Protein AF-A0A934YTA1-F1 (afdb_monomer_lite)

Sequence (221 aa):
MIWLNKQTVGNDNGTQRLLISGGAINVYANLGNTPVQITDGGLIAKIPTSVGDPSMELFRGNENDLGDMIWDRIDSGIVSVDTAYYDTTDYTYTFPYYFYYDIAGNTDVQWTNCDYFMYDPNPTTITASMPTNLSTDSTAAWIAFPTLNSLSSLYASSPQAFTTMQVVPIGMQAVIVGLRDEGNGNYSSSFNPITITSNMNVPMTFAPTTLQQFNDDVNGL

Secondary structure (DSSP, 8-state):
-GGGT---EEEETTEEEEEEEEEEEE---EETTEE----TTS-----S-SS--TT-EEEEEEE-TT--EEEEEPPTTT--B------TT-TT--------B---SS--S-EEEEEEE---SSEE--EEEPPTT--GGGEEEEEEEGGGTEEEEEEEEETTEEE--S-EETT-EEEEEEEEEEETTEEEEEEEEEE--TT-EEE---EEE-HHHHHHHHHT-

Structure (mmCIF, N/CA/C/O backbone):
data_AF-A0A934YTA1-F1
#
_entry.id   AF-A0A934YTA1-F1
#
loop_
_atom_site.group_PDB
_atom_site.id
_atom_site.type_symbol
_atom_site.label_atom_id
_atom_site.label_alt_id
_atom_site.label_comp_id
_atom_site.label_asym_id
_atom_site.label_entity_id
_atom_site.label_seq_id
_atom_site.pdbx_PDB_ins_code
_atom_site.Cartn_x
_atom_site.Cartn_y
_atom_site.Cartn_z
_atom_site.occupancy
_atom_site.B_iso_or_equiv
_atom_site.auth_seq_id
_atom_site.auth_comp_id
_atom_site.auth_asym_id
_atom_site.auth_atom_id
_atom_site.pdbx_PDB_model_num
ATOM 1 N N . MET A 1 1 ? 4.935 -4.603 2.696 1.00 86.19 1 MET A N 1
ATOM 2 C CA . MET A 1 1 ? 4.640 -3.172 2.447 1.00 86.19 1 MET A CA 1
ATOM 3 C C . MET A 1 1 ? 3.807 -2.522 3.552 1.00 86.19 1 MET A C 1
ATOM 5 O O . MET A 1 1 ? 4.238 -1.491 4.054 1.00 86.19 1 MET A O 1
ATOM 9 N N . ILE A 1 2 ? 2.694 -3.128 4.000 1.00 91.75 2 ILE A N 1
ATOM 10 C CA . ILE A 1 2 ? 1.834 -2.576 5.077 1.00 91.75 2 ILE A CA 1
ATOM 11 C C . ILE A 1 2 ? 2.620 -2.307 6.365 1.00 91.75 2 ILE A C 1
ATOM 13 O O . ILE A 1 2 ? 2.621 -1.186 6.857 1.00 91.75 2 ILE A O 1
ATOM 17 N N . TRP A 1 3 ? 3.362 -3.304 6.862 1.00 89.94 3 TRP A N 1
ATOM 18 C CA . TRP A 1 3 ? 4.142 -3.180 8.102 1.00 89.94 3 TRP A CA 1
ATOM 19 C C . TRP A 1 3 ? 5.176 -2.043 8.083 1.00 89.94 3 TRP A C 1
ATOM 21 O O . TRP A 1 3 ? 5.501 -1.464 9.112 1.00 89.94 3 TRP A O 1
ATOM 31 N N . LEU A 1 4 ? 5.697 -1.716 6.899 1.00 89.12 4 LEU A N 1
ATOM 32 C CA . LEU A 1 4 ? 6.705 -0.671 6.711 1.00 89.12 4 LEU A CA 1
ATOM 33 C C . LEU A 1 4 ? 6.081 0.696 6.397 1.00 89.12 4 LEU A C 1
ATOM 35 O O . LEU A 1 4 ? 6.806 1.676 6.221 1.00 89.12 4 LEU A O 1
ATOM 39 N N . ASN A 1 5 ? 4.749 0.749 6.290 1.00 90.19 5 ASN A N 1
ATOM 40 C CA . ASN A 1 5 ? 3.992 1.889 5.792 1.00 90.19 5 ASN A CA 1
ATOM 41 C C . ASN A 1 5 ? 4.525 2.408 4.441 1.00 90.19 5 ASN A C 1
ATOM 43 O O . ASN A 1 5 ? 4.688 3.606 4.232 1.00 90.19 5 ASN A O 1
ATOM 47 N N . LYS A 1 6 ? 4.860 1.492 3.523 1.00 91.25 6 LYS A N 1
ATOM 48 C CA . LYS A 1 6 ? 5.378 1.826 2.188 1.00 91.25 6 LYS A CA 1
ATOM 49 C C . LYS A 1 6 ? 4.341 1.462 1.141 1.00 91.25 6 LYS A C 1
ATOM 51 O O . LYS A 1 6 ? 4.258 0.310 0.734 1.00 91.25 6 LYS A O 1
ATOM 56 N N . GLN A 1 7 ? 3.511 2.424 0.748 1.00 92.62 7 GLN A N 1
ATOM 57 C CA . GLN A 1 7 ? 2.542 2.232 -0.334 1.00 92.62 7 GLN A CA 1
ATOM 58 C C . GLN A 1 7 ? 3.246 2.039 -1.683 1.00 92.62 7 GLN A C 1
ATOM 60 O O . GLN A 1 7 ? 4.371 2.494 -1.861 1.00 92.62 7 GLN A O 1
ATOM 65 N N . THR A 1 8 ? 2.584 1.396 -2.638 1.00 93.62 8 THR A N 1
ATOM 66 C CA . THR A 1 8 ? 3.046 1.210 -4.022 1.00 93.62 8 THR A CA 1
ATOM 67 C C . THR A 1 8 ? 2.273 2.168 -4.930 1.00 93.62 8 THR A C 1
ATOM 69 O O . THR A 1 8 ? 1.485 1.765 -5.786 1.00 93.62 8 THR A O 1
ATOM 72 N N . VAL A 1 9 ? 2.439 3.466 -4.680 1.00 93.88 9 VAL A N 1
ATOM 73 C CA . VAL A 1 9 ? 1.840 4.546 -5.474 1.00 93.88 9 VAL A CA 1
ATOM 74 C C . VAL A 1 9 ? 2.962 5.336 -6.129 1.00 93.88 9 VAL A C 1
ATOM 76 O O . VAL A 1 9 ? 3.855 5.837 -5.447 1.00 93.88 9 VAL A O 1
ATOM 79 N N . GLY A 1 10 ? 2.925 5.424 -7.452 1.00 93.06 10 GLY A N 1
ATOM 80 C CA . GLY A 1 10 ? 3.926 6.113 -8.249 1.00 93.06 10 GLY A CA 1
ATOM 81 C C . GLY A 1 10 ? 3.442 7.464 -8.756 1.00 93.06 10 GLY A C 1
ATOM 82 O O . GLY A 1 10 ? 2.242 7.697 -8.903 1.00 93.06 10 GLY A O 1
ATOM 83 N N . ASN A 1 11 ? 4.390 8.340 -9.059 1.00 92.19 11 ASN A N 1
ATOM 84 C CA . ASN A 1 11 ? 4.170 9.628 -9.698 1.00 92.19 11 ASN A CA 1
ATOM 85 C C . ASN A 1 11 ? 4.315 9.500 -11.224 1.00 92.19 11 ASN A C 1
ATOM 87 O O . ASN A 1 11 ? 5.424 9.500 -11.758 1.00 92.19 11 ASN A O 1
ATOM 91 N N . ASP A 1 12 ? 3.194 9.398 -11.936 1.00 91.12 12 ASP A N 1
ATOM 92 C CA . ASP A 1 12 ? 3.141 9.437 -13.399 1.00 91.12 12 ASP A CA 1
ATOM 93 C C . ASP A 1 12 ? 2.959 10.887 -13.866 1.00 91.12 12 ASP A C 1
ATOM 95 O O . ASP A 1 12 ? 1.838 11.382 -14.010 1.00 91.12 12 ASP A O 1
ATOM 99 N N . ASN A 1 13 ? 4.076 11.592 -14.065 1.00 89.94 13 ASN A N 1
ATOM 100 C CA . ASN A 1 13 ? 4.101 12.958 -14.603 1.00 89.94 13 ASN A CA 1
ATOM 101 C C . ASN A 1 13 ? 3.188 13.946 -13.842 1.00 89.94 13 ASN A C 1
ATOM 103 O O . ASN A 1 13 ? 2.466 14.744 -14.440 1.00 89.94 13 ASN A O 1
ATOM 107 N N . GLY A 1 14 ? 3.206 13.885 -12.508 1.00 88.50 14 GLY A N 1
ATOM 108 C CA . GLY A 1 14 ? 2.382 14.715 -11.624 1.00 88.50 14 GLY A CA 1
ATOM 109 C C . GLY A 1 14 ? 1.023 14.107 -11.268 1.00 88.50 14 GLY A C 1
ATOM 110 O O . GLY A 1 14 ? 0.311 14.672 -10.441 1.00 88.50 14 GLY A O 1
ATOM 111 N N . THR A 1 15 ? 0.659 12.961 -11.852 1.00 88.75 15 THR A N 1
ATOM 112 C CA . THR A 1 15 ? -0.542 12.198 -11.487 1.00 88.75 15 THR A CA 1
ATOM 113 C C . THR A 1 15 ? -0.146 10.970 -10.683 1.00 88.75 15 THR A C 1
ATOM 115 O O . THR A 1 15 ? 0.612 10.130 -11.157 1.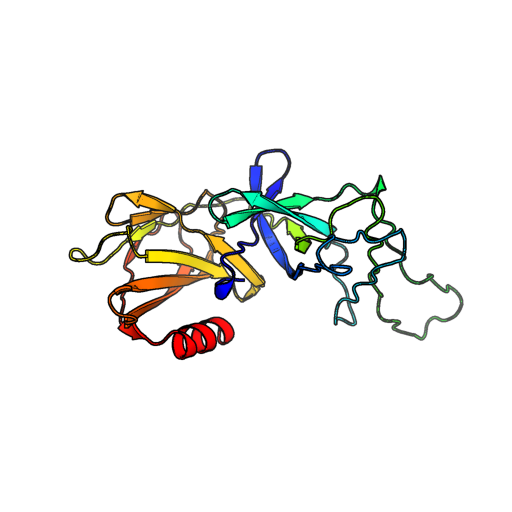00 88.75 15 THR A O 1
ATOM 118 N N . GLN A 1 16 ? -0.682 10.822 -9.474 1.00 89.88 16 GLN A N 1
ATOM 119 C CA . GLN A 1 16 ? -0.445 9.615 -8.689 1.00 89.88 16 GLN A CA 1
ATOM 120 C C . GLN A 1 16 ? -1.242 8.438 -9.250 1.00 89.88 16 GLN A C 1
ATOM 122 O O . GLN A 1 16 ? -2.412 8.583 -9.605 1.00 89.88 16 GLN A O 1
ATOM 127 N N . ARG A 1 17 ? -0.605 7.270 -9.334 1.00 91.94 17 ARG A N 1
ATOM 128 C CA . ARG A 1 17 ? -1.216 6.028 -9.819 1.00 91.94 17 ARG A CA 1
ATOM 129 C C . ARG A 1 17 ? -0.744 4.841 -9.004 1.00 91.94 17 ARG A C 1
ATOM 131 O O . ARG A 1 17 ? 0.385 4.822 -8.520 1.00 91.94 17 ARG A O 1
ATOM 138 N N . LEU A 1 18 ? -1.605 3.838 -8.880 1.00 93.94 18 LEU A N 1
ATOM 139 C CA . LEU A 1 18 ? -1.215 2.567 -8.289 1.00 93.94 18 LEU A CA 1
ATOM 140 C C . LEU A 1 18 ? -0.133 1.909 -9.156 1.00 93.94 18 LEU A C 1
ATOM 142 O O . LEU A 1 18 ? -0.214 1.927 -10.387 1.00 93.94 18 LEU A O 1
ATOM 146 N N . LEU A 1 19 ? 0.866 1.332 -8.505 1.00 94.12 19 LEU A N 1
ATOM 147 C CA . LEU A 1 19 ? 1.885 0.510 -9.136 1.00 94.12 19 LEU A CA 1
ATOM 148 C C . LEU A 1 19 ? 1.572 -0.960 -8.906 1.00 94.12 19 LEU A C 1
ATOM 150 O O . LEU A 1 19 ? 1.287 -1.353 -7.773 1.00 94.12 19 LEU A O 1
ATOM 154 N N . ILE A 1 20 ? 1.647 -1.761 -9.964 1.00 93.12 20 ILE A N 1
ATOM 155 C CA . ILE A 1 20 ? 1.667 -3.222 -9.859 1.00 93.12 20 ILE A CA 1
ATOM 156 C C . ILE A 1 20 ? 3.099 -3.609 -9.532 1.00 93.12 20 ILE A C 1
ATOM 158 O O . ILE A 1 20 ? 4.007 -3.282 -10.300 1.00 93.12 20 ILE A O 1
ATOM 162 N N . SER A 1 21 ? 3.292 -4.247 -8.374 1.00 90.50 21 SER A N 1
ATOM 163 C CA . SER A 1 21 ? 4.630 -4.363 -7.806 1.00 90.50 21 SER A CA 1
ATOM 164 C C . SER A 1 21 ? 5.283 -5.721 -7.995 1.00 90.50 21 SER A C 1
ATOM 166 O O . SER A 1 21 ? 4.705 -6.763 -7.684 1.00 90.50 21 SER A O 1
ATOM 168 N N . GLY A 1 22 ? 6.539 -5.704 -8.438 1.00 83.75 22 GLY A N 1
ATOM 169 C CA . GLY A 1 22 ? 7.451 -6.848 -8.395 1.00 83.75 22 GLY A CA 1
ATOM 170 C C . GLY A 1 22 ? 8.162 -7.004 -7.046 1.00 83.75 22 GLY A C 1
ATOM 171 O O . GLY A 1 22 ? 8.792 -8.036 -6.804 1.00 83.75 22 GLY A O 1
ATOM 172 N N . GLY A 1 23 ? 8.027 -6.019 -6.153 1.00 83.38 23 GLY A N 1
ATOM 173 C CA . GLY A 1 23 ? 8.589 -6.010 -4.808 1.00 83.38 23 GLY A CA 1
ATOM 174 C C . GLY A 1 23 ? 9.704 -4.981 -4.6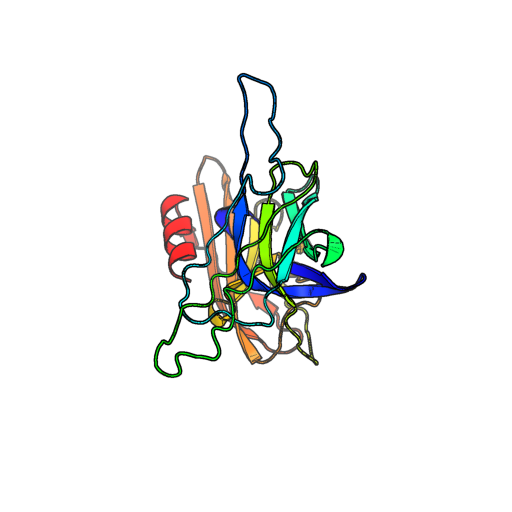26 1.00 83.38 23 GLY A C 1
ATOM 175 O O . GLY A 1 23 ? 10.571 -4.805 -5.481 1.00 83.38 23 GLY A O 1
ATOM 176 N N . ALA A 1 24 ? 9.703 -4.342 -3.456 1.00 85.94 24 ALA A N 1
ATOM 177 C CA . ALA A 1 24 ? 10.655 -3.300 -3.100 1.00 85.94 24 ALA A CA 1
ATOM 178 C C . ALA A 1 24 ? 11.774 -3.821 -2.192 1.00 85.94 24 ALA A C 1
ATOM 180 O O . ALA A 1 24 ? 11.554 -4.657 -1.312 1.00 85.94 24 ALA A O 1
ATOM 181 N N . ILE A 1 25 ? 12.964 -3.251 -2.353 1.00 83.81 25 ILE A N 1
ATOM 182 C CA . ILE A 1 25 ? 14.116 -3.465 -1.481 1.00 83.81 25 ILE A CA 1
ATOM 183 C C . ILE A 1 25 ? 14.594 -2.131 -0.919 1.00 83.81 25 ILE A C 1
ATOM 185 O O . ILE A 1 25 ? 14.575 -1.112 -1.603 1.00 83.81 25 ILE A O 1
ATOM 189 N N . ASN A 1 26 ? 15.052 -2.147 0.329 1.00 85.00 26 ASN A N 1
ATOM 190 C CA . ASN A 1 26 ? 15.820 -1.056 0.907 1.00 85.00 26 ASN A CA 1
ATOM 191 C C . ASN A 1 26 ? 17.202 -1.593 1.240 1.00 85.00 26 ASN A C 1
ATOM 193 O O . ASN A 1 26 ? 17.325 -2.538 2.023 1.00 85.00 26 ASN A O 1
ATOM 197 N N . VAL A 1 27 ? 18.229 -1.011 0.639 1.00 78.12 27 VAL A N 1
ATOM 198 C CA . VAL A 1 27 ? 19.613 -1.358 0.940 1.00 78.12 27 VAL A CA 1
ATOM 199 C C . VAL A 1 27 ? 20.208 -0.155 1.660 1.00 78.12 27 VAL A C 1
ATOM 201 O O . VAL A 1 27 ? 19.975 0.981 1.273 1.00 78.12 27 VAL A O 1
ATOM 204 N N . TYR A 1 28 ? 20.956 -0.387 2.731 1.00 78.69 28 TYR A N 1
ATOM 205 C CA . TYR A 1 28 ? 21.744 0.645 3.395 1.00 78.69 28 TYR A CA 1
ATOM 206 C C . TYR A 1 28 ? 23.010 0.001 3.950 1.00 78.69 28 TYR A C 1
ATOM 208 O O . TYR A 1 28 ? 22.992 -1.143 4.410 1.00 78.69 28 TYR A O 1
ATOM 216 N N . ALA A 1 29 ? 24.125 0.721 3.895 1.00 80.06 29 ALA A N 1
ATOM 217 C CA . ALA A 1 29 ? 25.407 0.234 4.378 1.00 80.06 29 ALA A CA 1
ATOM 218 C C . ALA A 1 29 ? 26.196 1.373 5.025 1.00 80.06 29 ALA A C 1
ATOM 220 O O . ALA A 1 29 ? 26.162 2.513 4.562 1.00 80.06 29 ALA A O 1
ATOM 221 N N . ASN A 1 30 ? 26.932 1.044 6.086 1.00 83.44 30 ASN A N 1
ATOM 222 C CA . ASN A 1 30 ? 27.787 1.979 6.809 1.00 83.44 30 ASN A CA 1
ATOM 223 C C . ASN A 1 30 ? 29.190 1.387 6.972 1.00 83.44 30 ASN A C 1
ATOM 225 O O . ASN A 1 30 ? 29.337 0.208 7.301 1.00 83.44 30 ASN A O 1
ATOM 229 N N . LEU A 1 31 ? 30.217 2.222 6.820 1.00 86.12 31 LEU A N 1
ATOM 230 C CA . LEU A 1 31 ? 31.574 1.932 7.271 1.00 86.12 31 LEU A CA 1
ATOM 231 C C . LEU A 1 31 ? 31.810 2.689 8.582 1.00 86.12 31 LEU A C 1
ATOM 233 O O . LEU A 1 31 ? 32.048 3.897 8.595 1.00 86.12 31 LEU A O 1
ATOM 237 N N . GLY A 1 32 ? 31.683 1.984 9.706 1.00 91.25 32 GLY A N 1
ATOM 238 C CA . GLY A 1 32 ? 31.591 2.635 11.013 1.00 91.25 32 GLY A CA 1
ATOM 239 C C . GLY A 1 32 ? 30.308 3.465 11.105 1.00 91.25 32 GLY A C 1
ATOM 240 O O . GLY A 1 32 ? 29.220 2.920 10.954 1.00 91.25 32 GLY A O 1
ATOM 241 N N . ASN A 1 33 ? 30.440 4.777 11.315 1.00 88.44 33 ASN A N 1
ATOM 242 C CA . ASN A 1 33 ? 29.312 5.719 11.383 1.00 88.44 33 ASN A CA 1
ATOM 243 C C . ASN A 1 33 ? 29.118 6.523 10.085 1.00 88.44 33 ASN A C 1
ATOM 245 O O . ASN A 1 33 ? 28.386 7.510 10.077 1.00 88.44 33 ASN A O 1
ATOM 249 N N . THR A 1 34 ? 29.814 6.150 9.011 1.00 85.31 34 THR A N 1
ATOM 250 C CA . THR A 1 34 ? 29.755 6.855 7.729 1.00 85.31 34 THR A CA 1
ATOM 251 C C . THR A 1 34 ? 28.943 6.033 6.730 1.00 85.31 34 THR A C 1
ATOM 253 O O . THR A 1 34 ? 29.353 4.908 6.429 1.00 85.31 34 THR A O 1
ATOM 256 N N . PRO A 1 35 ? 27.826 6.566 6.202 1.00 81.31 35 PRO A N 1
ATOM 257 C CA . PRO A 1 35 ? 27.108 5.944 5.094 1.00 81.31 35 PRO A CA 1
ATOM 258 C C . PRO A 1 35 ? 28.030 5.763 3.890 1.00 81.31 35 PRO A C 1
ATOM 260 O O . PRO A 1 35 ? 28.794 6.669 3.550 1.00 81.31 35 PRO A O 1
ATOM 263 N N . VAL A 1 36 ? 27.980 4.590 3.262 1.00 79.19 36 VAL A N 1
ATOM 264 C CA . VAL A 1 36 ? 28.718 4.314 2.021 1.00 79.19 36 VAL A CA 1
ATOM 265 C C . VAL A 1 36 ? 27.767 4.318 0.830 1.00 79.19 36 VAL A C 1
ATOM 267 O O . VAL A 1 36 ? 26.576 4.066 0.988 1.00 79.19 36 VAL A O 1
ATOM 270 N N . GLN A 1 37 ? 28.299 4.604 -0.356 1.00 74.00 37 GLN A N 1
ATOM 271 C CA . GLN A 1 37 ? 27.547 4.624 -1.612 1.00 74.00 37 GLN A CA 1
ATOM 272 C C . GLN A 1 37 ? 27.874 3.389 -2.457 1.00 74.00 37 GLN A C 1
ATOM 274 O O . GLN A 1 37 ? 28.953 2.804 -2.328 1.00 74.00 37 GLN A O 1
ATOM 279 N N . ILE A 1 38 ? 26.930 2.997 -3.310 1.00 70.75 38 ILE A N 1
ATOM 280 C CA . ILE A 1 38 ? 27.145 1.969 -4.329 1.00 70.75 38 ILE A CA 1
ATOM 281 C C . ILE A 1 38 ? 27.860 2.628 -5.513 1.00 70.75 38 ILE A C 1
ATOM 283 O O . ILE A 1 38 ? 27.504 3.726 -5.926 1.00 70.75 38 ILE A O 1
ATOM 287 N N . THR A 1 39 ? 28.895 1.974 -6.033 1.00 65.75 39 THR A N 1
ATOM 288 C CA . THR A 1 39 ? 29.495 2.326 -7.327 1.00 65.75 39 THR A CA 1
ATOM 289 C C . THR A 1 39 ? 28.776 1.574 -8.440 1.00 65.75 39 THR A C 1
ATOM 291 O O . THR A 1 39 ? 28.206 0.520 -8.167 1.00 65.75 39 THR A O 1
ATOM 294 N N . ASP A 1 40 ? 28.886 2.032 -9.685 1.00 63.62 40 ASP A N 1
ATOM 295 C CA . ASP A 1 40 ? 28.369 1.317 -10.862 1.00 63.62 40 ASP A CA 1
ATOM 296 C C . ASP A 1 40 ? 28.738 -0.183 -10.826 1.00 63.62 40 ASP A C 1
ATOM 298 O O . ASP A 1 40 ? 29.880 -0.557 -10.523 1.00 63.62 40 ASP A O 1
ATOM 302 N N . GLY A 1 41 ? 27.750 -1.050 -11.059 1.00 63.97 41 GLY A N 1
ATOM 303 C CA . GLY A 1 41 ? 27.861 -2.509 -10.962 1.00 63.97 41 GLY A CA 1
ATOM 304 C C . GLY A 1 41 ? 27.977 -3.073 -9.537 1.00 63.97 41 GLY A C 1
ATOM 305 O O . GLY A 1 41 ? 28.167 -4.279 -9.364 1.00 63.97 41 GLY A O 1
ATOM 306 N N . GLY A 1 42 ? 27.887 -2.235 -8.501 1.00 66.50 42 GLY A N 1
ATOM 307 C CA . GLY A 1 42 ? 28.083 -2.620 -7.100 1.00 66.50 42 GLY A CA 1
ATOM 308 C C . GLY A 1 42 ? 26.868 -3.277 -6.437 1.00 66.50 42 GLY A C 1
ATOM 309 O O . GLY A 1 42 ? 27.021 -3.920 -5.397 1.00 66.50 42 GLY A O 1
ATOM 310 N N . LEU A 1 43 ? 25.677 -3.161 -7.034 1.00 69.19 43 LEU A N 1
ATOM 311 C CA . LEU A 1 43 ? 24.474 -3.874 -6.609 1.00 69.19 43 LEU A CA 1
ATOM 312 C C . LEU A 1 43 ? 23.814 -4.553 -7.804 1.00 69.19 43 LEU A C 1
ATOM 314 O O . LEU A 1 43 ? 23.500 -3.922 -8.804 1.00 69.19 43 LEU A O 1
ATOM 318 N N . ILE A 1 44 ? 23.558 -5.849 -7.648 1.00 68.25 44 ILE A N 1
ATOM 319 C CA . ILE A 1 44 ? 22.822 -6.655 -8.612 1.00 68.25 44 ILE A CA 1
ATOM 320 C C . ILE A 1 44 ? 21.571 -7.189 -7.915 1.00 68.25 44 ILE A C 1
ATOM 322 O O . ILE A 1 44 ? 21.656 -8.052 -7.039 1.00 68.25 44 ILE A O 1
ATOM 326 N N . ALA A 1 45 ? 20.403 -6.684 -8.311 1.00 67.25 45 ALA A N 1
ATOM 327 C CA . ALA A 1 45 ? 19.120 -7.251 -7.917 1.00 67.25 45 ALA A CA 1
ATOM 328 C C . ALA A 1 45 ? 18.694 -8.314 -8.939 1.00 67.25 45 ALA A C 1
ATOM 330 O O . ALA A 1 45 ? 18.715 -8.065 -10.140 1.00 67.25 45 ALA A O 1
ATOM 331 N N . LYS A 1 46 ? 18.309 -9.503 -8.461 1.00 68.44 46 LYS A N 1
ATOM 332 C CA . LYS A 1 46 ? 17.753 -10.579 -9.291 1.00 68.44 46 LYS A CA 1
ATOM 333 C C . LYS A 1 46 ? 16.284 -10.774 -8.945 1.00 68.44 46 LYS A C 1
ATOM 335 O O . LYS A 1 46 ? 15.964 -11.128 -7.812 1.00 68.44 46 LYS A O 1
ATOM 340 N N . ILE A 1 47 ? 15.411 -10.619 -9.934 1.00 66.69 47 ILE A N 1
ATOM 341 C CA . ILE A 1 47 ? 13.982 -10.900 -9.776 1.00 66.69 47 ILE A CA 1
ATOM 342 C C . ILE A 1 47 ? 13.778 -12.427 -9.738 1.00 66.69 47 ILE A C 1
ATOM 344 O O . ILE A 1 47 ? 14.283 -13.127 -10.622 1.00 66.69 47 ILE A O 1
ATOM 348 N N . PRO A 1 48 ? 13.065 -12.987 -8.742 1.00 68.69 48 PRO A N 1
ATOM 349 C CA . PRO A 1 48 ? 12.887 -14.432 -8.583 1.00 68.69 48 PRO A CA 1
ATOM 350 C C . PRO A 1 48 ? 11.807 -15.003 -9.524 1.00 68.69 48 PRO A C 1
ATOM 352 O O . PRO A 1 48 ? 10.942 -15.762 -9.098 1.00 68.69 48 PRO A O 1
ATOM 355 N N . THR A 1 49 ? 11.849 -14.655 -10.812 1.00 68.56 49 THR A N 1
ATOM 356 C CA . THR A 1 49 ? 10.951 -15.187 -11.849 1.00 68.56 49 THR A CA 1
ATOM 357 C C . THR A 1 49 ? 11.750 -15.736 -13.030 1.00 68.56 49 THR A C 1
ATOM 359 O O . THR A 1 49 ? 12.843 -15.260 -13.330 1.00 68.56 49 THR A O 1
ATOM 362 N N . SER A 1 50 ? 11.214 -16.757 -13.700 1.00 66.44 50 SER A N 1
ATOM 363 C CA . SER A 1 50 ? 11.748 -17.267 -14.971 1.00 66.44 50 SER A CA 1
ATOM 364 C C . SER A 1 50 ? 11.183 -16.532 -16.190 1.00 66.44 50 SER A C 1
ATOM 366 O O . SER A 1 50 ? 11.764 -16.614 -17.270 1.00 66.44 50 SER A O 1
ATOM 368 N N . VAL A 1 51 ? 10.072 -15.807 -16.016 1.00 69.94 51 VAL A N 1
ATOM 369 C CA . VAL A 1 51 ? 9.412 -14.991 -17.042 1.00 69.94 51 VAL A CA 1
ATOM 370 C C . VAL A 1 51 ? 9.177 -13.615 -16.435 1.00 69.94 51 VAL A C 1
ATOM 372 O O . VAL A 1 51 ? 8.299 -13.454 -15.587 1.00 69.94 51 VAL A O 1
ATOM 375 N N . GLY A 1 52 ? 10.002 -12.635 -16.797 1.00 68.44 52 GLY A N 1
ATOM 376 C CA . GLY A 1 52 ? 9.759 -11.261 -16.366 1.00 68.44 52 GLY A CA 1
ATOM 377 C C . GLY A 1 52 ? 8.730 -10.573 -17.252 1.00 68.44 52 GLY A C 1
ATOM 378 O O . GLY A 1 52 ? 8.597 -10.889 -18.436 1.00 68.44 52 GLY A O 1
ATOM 379 N N . ASP A 1 53 ? 7.997 -9.645 -16.654 1.00 76.19 53 ASP A N 1
ATOM 380 C CA . ASP A 1 53 ? 7.063 -8.779 -17.360 1.00 76.19 53 ASP A CA 1
ATOM 381 C C . ASP A 1 53 ? 7.852 -7.614 -17.984 1.00 76.19 53 ASP A C 1
ATOM 383 O O . ASP A 1 53 ? 8.487 -6.859 -17.245 1.00 76.19 53 ASP A O 1
ATOM 387 N N . PRO A 1 54 ? 7.847 -7.451 -19.321 1.00 76.12 54 PRO A N 1
ATOM 388 C CA . PRO A 1 54 ? 8.593 -6.384 -19.988 1.00 76.12 54 PRO A CA 1
ATOM 389 C C . PRO A 1 54 ? 8.072 -4.976 -19.669 1.00 76.12 54 PRO A C 1
ATOM 391 O O . PRO A 1 54 ? 8.718 -4.001 -20.041 1.00 76.12 54 PRO A O 1
ATOM 394 N N . SER A 1 55 ? 6.914 -4.859 -19.016 1.00 82.81 55 SER A N 1
ATOM 395 C CA . SER A 1 55 ? 6.354 -3.581 -18.565 1.00 82.81 55 SER A CA 1
ATOM 396 C C . SER A 1 55 ? 7.018 -3.075 -17.286 1.00 82.81 55 SER A C 1
ATOM 398 O O . SER A 1 55 ? 6.853 -1.905 -16.957 1.00 82.81 55 SER A O 1
ATOM 400 N N . MET A 1 56 ? 7.726 -3.947 -16.558 1.00 82.44 56 MET A N 1
ATOM 401 C CA . MET A 1 56 ? 8.375 -3.609 -15.295 1.00 82.44 56 MET A CA 1
ATOM 402 C C . MET A 1 56 ? 9.548 -2.655 -15.514 1.00 82.44 56 MET A C 1
ATOM 404 O O . MET A 1 56 ? 10.420 -2.880 -16.352 1.00 82.44 56 MET A O 1
ATOM 408 N N . GLU A 1 57 ? 9.579 -1.606 -14.707 1.00 82.50 57 GLU A N 1
ATOM 409 C CA . GLU A 1 57 ? 10.550 -0.526 -14.734 1.00 82.50 57 GLU A CA 1
ATOM 410 C C . GLU A 1 57 ? 11.087 -0.282 -13.320 1.00 82.50 57 GLU A C 1
ATOM 412 O O . GLU A 1 57 ? 10.478 -0.668 -12.318 1.00 82.50 57 GLU A O 1
ATOM 417 N N . LEU A 1 58 ? 12.239 0.380 -13.221 1.00 81.44 58 LEU A N 1
ATOM 418 C CA . LEU A 1 58 ? 12.769 0.790 -11.929 1.00 81.44 58 LEU A CA 1
ATOM 419 C C . LEU A 1 58 ? 12.106 2.051 -11.405 1.00 81.44 58 LEU A C 1
ATOM 421 O O . LEU A 1 58 ? 11.975 3.059 -12.104 1.00 81.44 58 LEU A O 1
ATOM 425 N N . PHE A 1 59 ? 11.830 2.018 -10.111 1.00 86.56 59 PHE A N 1
ATOM 426 C CA . PHE A 1 59 ? 11.368 3.153 -9.342 1.00 86.56 59 PHE A CA 1
ATOM 427 C C . PHE A 1 59 ? 12.279 3.377 -8.143 1.00 86.56 59 PHE A C 1
ATOM 429 O O . PHE A 1 59 ? 12.698 2.430 -7.474 1.00 86.56 59 PHE A O 1
ATOM 436 N N . ARG A 1 60 ? 12.539 4.646 -7.837 1.00 86.25 60 ARG A N 1
ATOM 437 C CA . ARG A 1 60 ? 13.157 5.062 -6.577 1.00 86.25 60 ARG A CA 1
ATOM 438 C C . ARG A 1 60 ? 12.084 5.535 -5.613 1.00 86.25 60 ARG A C 1
ATOM 440 O O . ARG A 1 60 ? 11.121 6.190 -6.018 1.00 86.25 60 ARG A O 1
ATOM 447 N N . GLY A 1 61 ? 12.261 5.203 -4.346 1.00 88.19 61 GLY A N 1
ATOM 448 C CA . GLY A 1 61 ? 11.383 5.664 -3.289 1.00 88.19 61 GLY A CA 1
ATOM 449 C C . GLY A 1 61 ? 11.682 7.110 -2.912 1.00 88.19 61 GLY A C 1
ATOM 450 O O . GLY A 1 61 ? 12.836 7.469 -2.695 1.00 88.19 61 GLY A O 1
ATOM 451 N N . ASN A 1 62 ? 10.641 7.927 -2.815 1.00 87.25 62 ASN A N 1
ATOM 452 C CA . ASN A 1 62 ? 10.687 9.279 -2.284 1.00 87.25 62 ASN A CA 1
ATOM 453 C C . ASN A 1 62 ? 9.827 9.321 -1.014 1.00 87.25 62 ASN A C 1
ATOM 455 O O . ASN A 1 62 ? 8.596 9.370 -1.080 1.00 87.25 62 ASN A O 1
ATOM 459 N N . GLU A 1 63 ? 10.488 9.197 0.137 1.00 87.94 63 GLU A N 1
ATOM 460 C CA . GLU A 1 63 ? 9.844 9.181 1.451 1.00 87.94 63 GLU A CA 1
ATOM 461 C C . GLU A 1 63 ? 9.783 10.597 2.032 1.00 87.94 63 GLU A C 1
ATOM 463 O O . GLU A 1 63 ? 10.800 11.288 2.091 1.00 87.94 63 GLU A O 1
ATOM 468 N N . ASN A 1 64 ? 8.597 11.034 2.462 1.00 84.00 64 ASN A N 1
ATOM 469 C CA . ASN A 1 64 ? 8.438 12.319 3.148 1.00 84.00 64 ASN A CA 1
ATOM 470 C C . ASN A 1 64 ? 8.686 12.198 4.667 1.00 84.00 64 ASN A C 1
ATOM 472 O O . ASN A 1 64 ? 8.818 11.103 5.210 1.00 84.00 64 ASN A O 1
ATOM 476 N N . ASP A 1 65 ? 8.674 13.328 5.383 1.00 83.50 65 ASP A N 1
ATOM 477 C CA . ASP A 1 65 ? 8.876 13.370 6.844 1.00 83.50 65 ASP A CA 1
ATOM 478 C C . ASP A 1 65 ? 7.807 12.603 7.653 1.00 83.50 65 ASP A C 1
ATOM 480 O O . ASP A 1 65 ? 8.008 12.305 8.830 1.00 83.50 65 ASP A O 1
ATOM 484 N N . LEU A 1 66 ? 6.662 12.291 7.038 1.00 78.69 66 LEU A N 1
ATOM 485 C CA . LEU A 1 66 ? 5.579 11.496 7.628 1.00 78.69 66 LEU A CA 1
ATOM 486 C C . LEU A 1 66 ? 5.739 9.991 7.344 1.00 78.69 66 LEU A C 1
ATOM 488 O O . LEU A 1 66 ? 4.931 9.184 7.802 1.00 78.69 66 LEU A O 1
ATOM 492 N N . GLY A 1 67 ? 6.783 9.607 6.607 1.00 80.62 67 GLY A N 1
ATOM 493 C CA . GLY A 1 67 ? 7.071 8.235 6.210 1.00 80.62 67 GLY A CA 1
ATOM 494 C C . GLY A 1 67 ? 6.259 7.734 5.013 1.00 80.62 67 GLY A C 1
ATOM 495 O O . GLY A 1 67 ? 6.367 6.549 4.673 1.00 80.62 67 GLY A O 1
ATOM 496 N N . ASP A 1 68 ? 5.461 8.603 4.377 1.00 83.94 68 ASP A N 1
ATOM 497 C CA . ASP A 1 68 ? 4.715 8.261 3.168 1.00 83.94 68 ASP A CA 1
ATOM 498 C C . ASP A 1 68 ? 5.674 8.111 1.995 1.00 83.94 68 ASP A C 1
ATOM 500 O O . ASP A 1 68 ? 6.530 8.962 1.752 1.00 83.94 68 ASP A O 1
ATOM 504 N N . MET A 1 69 ? 5.471 7.043 1.232 1.00 90.19 69 MET A N 1
ATOM 505 C CA . MET A 1 69 ? 6.276 6.719 0.065 1.00 90.19 69 MET A CA 1
ATOM 506 C C . MET A 1 69 ? 5.539 7.095 -1.219 1.00 90.19 69 MET A C 1
ATOM 508 O O . MET A 1 69 ? 4.408 6.651 -1.432 1.00 90.19 69 MET A O 1
ATOM 512 N N . ILE A 1 70 ? 6.186 7.864 -2.092 1.00 92.38 70 ILE A N 1
ATOM 513 C CA . ILE A 1 70 ? 5.793 8.001 -3.497 1.00 92.38 70 ILE A CA 1
ATOM 514 C C . ILE A 1 70 ? 6.956 7.535 -4.363 1.00 92.38 70 ILE A C 1
ATOM 516 O O . ILE A 1 70 ? 8.105 7.891 -4.129 1.00 92.38 70 ILE A O 1
ATOM 520 N N . TRP A 1 71 ? 6.655 6.712 -5.355 1.00 92.31 71 TRP A N 1
ATOM 521 C CA . TRP A 1 71 ? 7.660 6.127 -6.229 1.00 92.31 71 TRP A CA 1
ATOM 522 C C . TRP A 1 71 ? 7.836 6.973 -7.487 1.00 92.31 71 TRP A C 1
ATOM 524 O O . TRP A 1 71 ? 6.883 7.204 -8.232 1.00 92.31 71 TRP A O 1
ATOM 534 N N . ASP A 1 72 ? 9.062 7.405 -7.752 1.00 90.75 72 ASP A N 1
ATOM 535 C CA . ASP A 1 72 ? 9.410 8.099 -8.988 1.00 90.75 72 ASP A CA 1
ATOM 536 C C . ASP A 1 72 ? 10.110 7.115 -9.928 1.00 90.75 72 ASP A C 1
ATOM 538 O O . ASP A 1 72 ? 11.070 6.444 -9.535 1.00 90.75 72 ASP A O 1
ATOM 542 N N . ARG A 1 73 ? 9.646 7.034 -11.179 1.00 87.69 73 ARG A N 1
ATOM 543 C CA . ARG A 1 73 ? 10.314 6.241 -12.216 1.00 87.69 73 ARG A CA 1
ATOM 544 C C . ARG A 1 73 ? 11.751 6.741 -12.387 1.00 87.69 73 ARG A C 1
ATOM 546 O O . ARG A 1 73 ? 11.981 7.944 -12.522 1.00 87.69 73 ARG A O 1
ATOM 553 N N . ILE A 1 74 ? 12.714 5.824 -12.402 1.00 79.69 74 ILE A N 1
ATOM 554 C CA . ILE A 1 74 ? 14.102 6.148 -12.734 1.00 79.69 74 ILE A CA 1
ATOM 555 C C . ILE A 1 74 ? 14.217 6.243 -14.260 1.00 79.69 74 ILE A C 1
ATOM 557 O O . ILE A 1 74 ? 13.745 5.371 -14.990 1.00 79.69 74 ILE A O 1
ATOM 561 N N . ASP A 1 75 ? 14.824 7.324 -14.750 1.00 65.69 75 ASP A N 1
ATOM 562 C CA . ASP A 1 75 ? 15.044 7.511 -16.183 1.00 65.69 75 ASP A CA 1
ATOM 563 C C . ASP A 1 75 ? 16.009 6.445 -16.735 1.00 65.69 75 ASP A C 1
ATOM 565 O O . ASP A 1 75 ? 17.050 6.136 -16.151 1.00 65.69 75 ASP A O 1
ATOM 569 N N . SER A 1 76 ? 15.661 5.923 -17.908 1.00 56.91 76 SER A N 1
ATOM 570 C CA . SER A 1 76 ? 16.390 4.928 -18.699 1.00 56.91 76 SER A CA 1
ATOM 571 C C . SER A 1 76 ? 17.859 5.269 -18.986 1.00 56.91 76 SER A C 1
ATOM 573 O O . SER A 1 76 ? 18.636 4.376 -19.302 1.00 56.91 76 SER A O 1
ATOM 575 N N . GLY A 1 77 ? 18.270 6.535 -18.854 1.00 48.38 77 GLY A N 1
ATOM 576 C CA . GLY A 1 77 ? 19.669 6.949 -19.013 1.00 48.38 77 GLY A CA 1
ATOM 577 C C . GLY A 1 77 ? 20.609 6.519 -17.877 1.00 48.38 77 GLY A C 1
ATOM 578 O O . GLY A 1 77 ? 21.822 6.601 -18.048 1.00 48.38 77 GLY A O 1
ATOM 579 N N . ILE A 1 78 ? 20.066 6.084 -16.734 1.00 48.59 78 ILE A N 1
ATOM 580 C CA . ILE A 1 78 ? 20.824 5.652 -15.541 1.00 48.59 78 ILE A CA 1
ATOM 581 C C . ILE A 1 78 ? 20.784 4.123 -15.382 1.00 48.59 78 ILE A C 1
ATOM 583 O O . ILE A 1 78 ? 21.616 3.544 -14.694 1.00 48.59 78 ILE A O 1
ATOM 587 N N . VAL A 1 79 ? 19.842 3.460 -16.054 1.00 48.88 79 VAL A N 1
ATOM 588 C CA . VAL A 1 79 ? 19.567 2.034 -15.893 1.00 48.88 79 VAL A CA 1
ATOM 589 C C . VAL A 1 79 ? 19.946 1.297 -17.169 1.00 48.88 79 VAL A C 1
ATOM 591 O O . VAL A 1 79 ? 19.247 1.377 -18.178 1.00 48.88 79 VAL A O 1
ATOM 594 N N . SER A 1 80 ? 21.033 0.532 -17.124 1.00 48.06 80 SER A N 1
ATOM 595 C CA . SER A 1 80 ? 21.297 -0.487 -18.135 1.00 48.06 80 SER A CA 1
ATOM 596 C C . SER A 1 80 ? 20.487 -1.736 -17.785 1.00 48.06 80 SER A C 1
ATOM 598 O O . SER A 1 80 ? 20.776 -2.448 -16.827 1.00 48.06 80 SER A O 1
ATOM 600 N N . VAL A 1 81 ? 19.434 -2.004 -18.559 1.00 48.12 81 VAL A N 1
ATOM 601 C CA . VAL A 1 81 ? 18.812 -3.330 -18.548 1.00 48.12 81 VAL A CA 1
ATOM 602 C C . VAL A 1 81 ? 19.714 -4.229 -19.381 1.00 48.12 81 VAL A C 1
ATOM 604 O O . VAL A 1 81 ? 19.652 -4.205 -20.611 1.00 48.12 81 VAL A O 1
ATOM 607 N N . ASP A 1 82 ? 20.585 -4.994 -18.726 1.00 44.53 82 ASP A N 1
ATOM 608 C CA . ASP A 1 82 ? 21.317 -6.063 -19.405 1.00 44.53 82 ASP A CA 1
ATOM 609 C C . ASP A 1 82 ? 20.342 -7.215 -19.659 1.00 44.53 82 ASP A C 1
ATOM 611 O O . ASP A 1 82 ? 20.189 -8.140 -18.861 1.00 44.53 82 ASP A O 1
ATOM 615 N N . THR A 1 83 ? 19.591 -7.112 -20.758 1.00 46.16 83 THR A N 1
ATOM 616 C CA . THR A 1 83 ? 18.855 -8.256 -21.280 1.00 46.16 83 THR A CA 1
ATOM 617 C C . THR A 1 83 ? 19.893 -9.275 -21.707 1.00 46.16 83 THR A C 1
ATOM 619 O O . THR A 1 83 ? 20.577 -9.059 -22.711 1.00 46.16 83 THR A O 1
ATOM 622 N N . ALA A 1 84 ? 20.005 -10.370 -20.952 1.00 43.94 84 ALA A N 1
ATOM 623 C CA . ALA A 1 84 ? 20.837 -11.503 -21.325 1.00 43.94 84 ALA A CA 1
ATOM 624 C C . ALA A 1 84 ? 20.680 -11.781 -22.830 1.00 43.94 84 ALA A C 1
ATOM 626 O O . ALA A 1 84 ? 19.579 -12.008 -23.333 1.00 43.94 84 ALA A O 1
ATOM 627 N N . TYR A 1 85 ? 21.813 -11.649 -23.514 1.00 39.72 85 TYR A N 1
ATOM 628 C CA . TYR A 1 85 ? 22.066 -11.831 -24.935 1.00 39.72 85 TYR A CA 1
ATOM 629 C C . TYR A 1 85 ? 21.055 -12.753 -25.640 1.00 39.72 85 TYR A C 1
ATOM 631 O O . TYR A 1 85 ? 20.916 -13.927 -25.298 1.00 39.72 85 TYR A O 1
ATOM 639 N N . TYR A 1 86 ? 20.386 -12.227 -26.669 1.00 38.50 86 TYR A N 1
ATOM 640 C CA . TYR A 1 86 ? 19.603 -13.020 -27.617 1.00 38.50 86 TYR A CA 1
ATOM 641 C C . TYR A 1 86 ? 20.584 -13.866 -28.449 1.00 38.50 86 TYR A C 1
ATOM 643 O O . TYR A 1 86 ? 21.042 -13.438 -29.510 1.00 38.50 86 TYR A O 1
ATOM 651 N N . ASP A 1 87 ? 20.973 -15.046 -27.960 1.00 40.66 87 ASP A N 1
ATOM 652 C CA . ASP A 1 87 ? 21.740 -15.991 -28.772 1.00 40.66 87 ASP A CA 1
ATOM 653 C C . ASP A 1 87 ? 20.819 -16.586 -29.843 1.00 40.66 87 ASP A C 1
ATOM 655 O O . ASP A 1 87 ? 20.068 -17.533 -29.620 1.00 40.66 87 ASP A O 1
ATOM 659 N N . THR A 1 88 ? 20.868 -15.997 -31.036 1.00 45.69 88 THR A N 1
ATOM 660 C CA . THR A 1 88 ? 20.100 -16.437 -32.213 1.00 45.69 88 THR A CA 1
ATOM 661 C C . THR A 1 88 ? 20.460 -17.841 -32.721 1.00 45.69 88 THR A C 1
ATOM 663 O O . THR A 1 88 ? 19.851 -18.298 -33.689 1.00 45.69 88 THR A O 1
ATOM 666 N N . THR A 1 89 ? 21.437 -18.531 -32.119 1.00 48.22 89 THR A N 1
ATOM 667 C CA . THR A 1 89 ? 21.912 -19.838 -32.595 1.00 48.22 89 THR A CA 1
ATOM 668 C C . THR A 1 89 ? 21.337 -21.045 -31.852 1.00 48.22 89 THR A C 1
ATOM 670 O O . THR A 1 89 ? 21.451 -22.156 -32.371 1.00 48.22 89 THR A O 1
ATOM 673 N N . ASP A 1 90 ? 20.637 -20.859 -30.726 1.00 42.00 90 ASP A N 1
ATOM 674 C CA . ASP A 1 90 ? 20.063 -21.967 -29.949 1.00 42.00 90 ASP A CA 1
ATOM 675 C C . ASP A 1 90 ? 18.559 -21.777 -29.673 1.00 42.00 90 ASP A C 1
ATOM 677 O O . ASP A 1 90 ? 18.126 -21.188 -28.685 1.00 42.00 90 ASP A O 1
ATOM 681 N N . TYR A 1 91 ? 17.733 -22.316 -30.574 1.00 43.50 91 TYR A N 1
ATOM 682 C CA . TYR A 1 91 ? 16.265 -22.282 -30.506 1.00 43.50 91 TYR A CA 1
ATOM 683 C C . TYR A 1 91 ? 15.657 -23.172 -29.400 1.00 43.50 91 TYR A C 1
ATOM 685 O O . TYR A 1 91 ? 14.433 -23.313 -29.346 1.00 43.50 91 TYR A O 1
ATOM 693 N N . THR A 1 92 ? 16.467 -23.809 -28.543 1.00 41.28 92 THR A N 1
ATOM 694 C CA . THR A 1 92 ? 15.980 -24.825 -27.590 1.00 41.28 92 THR A CA 1
ATOM 695 C C . THR A 1 92 ? 16.119 -24.482 -26.112 1.00 41.28 92 THR A C 1
ATOM 697 O O . THR A 1 92 ? 15.671 -25.263 -25.271 1.00 41.28 92 THR A O 1
ATOM 700 N N . TYR A 1 93 ? 16.614 -23.294 -25.768 1.00 36.94 93 TYR A N 1
ATOM 701 C CA . TYR A 1 93 ? 16.695 -22.861 -24.376 1.00 36.94 93 TYR A CA 1
ATOM 702 C C . TYR A 1 93 ? 15.704 -21.738 -24.049 1.00 36.94 93 TYR A C 1
ATOM 704 O O . TYR A 1 93 ? 15.884 -20.580 -24.418 1.00 36.94 93 TYR A O 1
ATOM 712 N N . THR A 1 94 ? 14.686 -22.063 -23.248 1.00 39.94 94 THR A N 1
ATOM 713 C CA . THR A 1 94 ? 14.010 -21.099 -22.364 1.00 39.94 94 THR A CA 1
ATOM 714 C C . THR A 1 94 ? 15.020 -20.607 -21.326 1.00 39.94 94 THR A C 1
ATOM 716 O O . THR A 1 94 ? 15.099 -21.140 -20.218 1.00 39.94 94 THR A O 1
ATOM 719 N N . PHE A 1 95 ? 15.852 -19.637 -21.700 1.00 38.50 95 PHE A N 1
ATOM 720 C CA . PHE A 1 95 ? 16.705 -18.933 -20.751 1.00 38.50 95 PHE A CA 1
ATOM 721 C C . PHE A 1 95 ? 15.837 -17.998 -19.899 1.00 38.50 95 PHE A C 1
ATOM 723 O O . PHE A 1 95 ? 15.010 -17.270 -20.452 1.00 38.50 95 PHE A O 1
ATOM 730 N N . PRO A 1 96 ? 15.982 -18.001 -18.562 1.00 41.59 96 PRO A N 1
ATOM 731 C CA . PRO A 1 96 ? 15.295 -17.027 -17.729 1.00 41.59 96 PRO A CA 1
ATOM 732 C C . PRO A 1 96 ? 15.834 -15.639 -18.078 1.00 41.59 96 PRO A C 1
ATOM 734 O O . PRO A 1 96 ? 17.043 -15.411 -18.017 1.00 41.59 96 PRO A O 1
ATOM 737 N N . TYR A 1 97 ? 14.947 -14.720 -18.454 1.00 41.84 97 TYR A N 1
ATOM 738 C CA . TYR A 1 97 ? 15.295 -13.309 -18.569 1.00 41.84 97 TYR A CA 1
ATOM 739 C C . TYR A 1 97 ? 15.804 -12.841 -17.203 1.00 41.84 97 TYR A C 1
ATOM 741 O O . TYR A 1 97 ? 15.029 -12.702 -16.257 1.00 41.84 97 TYR A O 1
ATOM 749 N N . TYR A 1 98 ? 17.114 -12.649 -17.071 1.00 45.38 98 TYR A N 1
ATOM 750 C CA . TYR A 1 98 ? 17.666 -11.993 -15.899 1.00 45.38 98 TYR A CA 1
ATOM 751 C C . TYR A 1 98 ? 17.514 -10.491 -16.110 1.00 45.38 98 TYR A C 1
ATOM 753 O O . TYR A 1 98 ? 18.157 -9.914 -16.979 1.00 45.38 98 TYR A O 1
ATOM 761 N N . PHE A 1 99 ? 16.619 -9.878 -15.342 1.00 49.66 99 PHE A N 1
ATOM 762 C CA . PHE A 1 99 ? 16.517 -8.428 -15.257 1.00 49.66 99 PHE A CA 1
ATOM 763 C C . PHE A 1 99 ? 17.570 -7.968 -14.263 1.00 49.66 99 PHE A C 1
ATOM 765 O O . PHE A 1 99 ? 17.415 -8.163 -13.056 1.00 49.66 99 PHE A O 1
ATOM 772 N N . TYR A 1 100 ? 18.662 -7.431 -14.794 1.00 53.53 100 TYR A N 1
ATOM 773 C CA . TYR A 1 100 ? 19.654 -6.721 -14.012 1.00 53.53 100 TYR A CA 1
ATOM 774 C C . TYR A 1 100 ? 19.354 -5.238 -14.087 1.00 53.53 100 TYR A C 1
ATOM 776 O O . TYR A 1 100 ? 19.091 -4.695 -15.159 1.00 53.53 100 TYR A O 1
ATOM 784 N N . TYR A 1 101 ? 19.413 -4.603 -12.931 1.00 55.12 101 TYR A N 1
ATOM 785 C CA . TYR A 1 101 ? 19.364 -3.167 -12.820 1.00 55.12 101 TYR A CA 1
ATOM 786 C C . TYR A 1 101 ? 20.683 -2.717 -12.229 1.00 55.12 101 TYR A C 1
ATOM 788 O O . TYR A 1 101 ? 20.951 -2.981 -11.055 1.00 55.12 101 TYR A O 1
ATOM 796 N N . ASP A 1 102 ? 21.509 -2.079 -13.053 1.00 52.56 102 ASP A N 1
ATOM 797 C CA . ASP A 1 102 ? 22.639 -1.324 -12.537 1.00 52.56 102 ASP A CA 1
ATOM 798 C C . ASP A 1 102 ? 22.084 -0.041 -11.920 1.00 52.56 102 ASP A C 1
ATOM 800 O O . ASP A 1 102 ? 21.589 0.847 -12.618 1.00 52.56 102 ASP A O 1
ATOM 804 N N . ILE A 1 103 ? 22.080 0.017 -10.591 1.00 58.28 103 ILE A N 1
ATOM 805 C CA . ILE A 1 103 ? 21.762 1.247 -9.871 1.00 58.28 103 ILE A CA 1
ATOM 806 C C . ILE A 1 103 ? 23.038 2.096 -9.899 1.00 58.28 103 ILE A C 1
ATOM 808 O O . ILE A 1 103 ? 23.819 2.091 -8.949 1.00 58.28 103 ILE A O 1
ATOM 812 N N . ALA A 1 104 ? 23.275 2.743 -11.041 1.00 43.66 104 ALA A N 1
ATOM 813 C CA . ALA A 1 104 ? 24.462 3.546 -11.309 1.00 43.66 104 ALA A CA 1
ATOM 814 C C . ALA A 1 104 ? 24.323 4.989 -10.789 1.00 43.66 104 ALA A C 1
ATOM 816 O O . ALA A 1 104 ? 23.231 5.565 -10.736 1.00 43.66 104 ALA A O 1
ATOM 817 N N . GLY A 1 105 ? 25.462 5.605 -10.465 1.00 49.41 105 GLY A N 1
ATOM 818 C CA . GLY A 1 105 ? 25.566 6.980 -9.965 1.00 49.41 105 GLY A CA 1
ATOM 819 C C . GLY A 1 105 ? 25.741 7.096 -8.447 1.00 49.41 105 GLY A C 1
ATOM 820 O O . GLY A 1 105 ? 25.523 6.150 -7.700 1.00 49.41 105 GLY A O 1
ATOM 821 N N . ASN A 1 106 ? 26.129 8.290 -7.971 1.00 46.69 106 ASN A N 1
ATOM 822 C CA . ASN A 1 106 ? 26.167 8.637 -6.538 1.00 46.69 106 ASN A CA 1
ATOM 823 C C . ASN A 1 106 ? 24.738 8.743 -5.976 1.00 46.69 106 ASN A C 1
ATOM 825 O O . ASN A 1 106 ? 24.314 9.796 -5.498 1.00 46.69 106 ASN A O 1
ATOM 829 N N . THR A 1 107 ? 23.955 7.685 -6.116 1.00 53.00 107 THR A N 1
ATOM 830 C CA . THR A 1 107 ? 22.648 7.564 -5.504 1.00 53.00 107 THR A CA 1
ATOM 831 C C . THR A 1 107 ? 22.857 6.977 -4.128 1.00 53.00 107 THR A C 1
ATOM 833 O O . THR A 1 107 ? 23.533 5.957 -3.963 1.00 53.00 107 THR A O 1
ATOM 836 N N . ASP A 1 108 ? 22.292 7.638 -3.129 1.00 53.53 108 ASP A N 1
ATOM 837 C CA . ASP A 1 108 ? 22.227 7.066 -1.801 1.00 53.53 108 ASP A CA 1
ATOM 838 C C . ASP A 1 108 ? 21.540 5.703 -1.882 1.00 53.53 108 ASP A C 1
ATOM 840 O O . ASP A 1 108 ? 20.560 5.505 -2.603 1.00 53.53 108 ASP A O 1
ATOM 844 N N . VAL A 1 109 ? 22.096 4.751 -1.145 1.00 60.56 109 VAL A N 1
ATOM 845 C CA . VAL A 1 109 ? 21.535 3.419 -0.983 1.00 60.56 109 VAL A CA 1
ATOM 846 C C . VAL A 1 109 ? 20.172 3.593 -0.292 1.00 60.56 109 VAL A C 1
ATOM 848 O O . VAL A 1 109 ? 20.122 3.991 0.872 1.00 60.56 109 VAL A O 1
ATOM 851 N N . GLN A 1 110 ? 19.076 3.430 -1.039 1.00 74.31 110 GLN A N 1
ATOM 852 C CA . GLN A 1 110 ? 17.712 3.736 -0.589 1.00 74.31 110 GLN A CA 1
ATOM 853 C C . GLN A 1 110 ? 16.693 2.714 -1.125 1.00 74.31 110 GLN A C 1
ATOM 855 O O . GLN A 1 110 ? 17.040 1.706 -1.748 1.00 74.31 110 GLN A O 1
ATOM 860 N N . TRP A 1 111 ? 15.411 2.983 -0.871 1.00 84.94 111 TRP A N 1
ATOM 861 C CA . TRP A 1 111 ? 14.279 2.242 -1.408 1.00 84.94 111 TRP A CA 1
ATOM 862 C C . TRP A 1 111 ? 14.289 2.212 -2.940 1.00 84.94 111 TRP A C 1
ATOM 864 O O . TRP A 1 111 ? 14.208 3.247 -3.599 1.00 84.94 111 TRP A O 1
ATOM 874 N N . THR A 1 112 ? 14.328 1.007 -3.498 1.00 84.06 112 THR A N 1
ATOM 875 C CA . THR A 1 112 ? 14.195 0.738 -4.932 1.00 84.06 112 THR A CA 1
ATOM 876 C C . THR A 1 112 ? 13.099 -0.290 -5.147 1.00 84.06 112 THR A C 1
ATOM 878 O O . THR A 1 112 ? 12.945 -1.216 -4.349 1.00 84.06 112 THR A O 1
ATOM 881 N N . ASN A 1 113 ? 12.340 -0.135 -6.223 1.00 86.50 113 ASN A N 1
ATOM 882 C CA . ASN A 1 113 ? 11.262 -1.038 -6.580 1.00 86.50 113 ASN A CA 1
ATOM 883 C C . ASN A 1 113 ? 11.275 -1.354 -8.079 1.00 86.50 113 ASN A C 1
ATOM 885 O O . ASN A 1 113 ? 11.796 -0.572 -8.876 1.00 86.50 113 ASN A O 1
ATOM 889 N N . CYS A 1 114 ? 10.720 -2.506 -8.443 1.00 84.56 114 CYS A N 1
ATOM 890 C CA . CYS A 1 114 ? 10.584 -2.971 -9.817 1.00 84.56 114 CYS A CA 1
ATOM 891 C C . CYS A 1 114 ? 9.096 -3.149 -10.110 1.00 84.56 114 CYS A C 1
ATOM 893 O O . CYS A 1 114 ? 8.518 -4.181 -9.778 1.00 84.56 114 CYS A O 1
ATOM 895 N N . ASP A 1 115 ? 8.500 -2.130 -10.713 1.00 89.56 115 ASP A N 1
ATOM 896 C CA . ASP A 1 115 ? 7.055 -1.924 -10.763 1.00 89.56 115 ASP A CA 1
ATOM 897 C C . ASP A 1 115 ? 6.619 -1.475 -12.156 1.00 89.56 115 ASP A C 1
ATOM 899 O O . ASP A 1 115 ? 7.443 -1.149 -13.003 1.00 89.56 115 ASP A O 1
ATOM 903 N N . TYR A 1 116 ? 5.315 -1.378 -12.395 1.00 90.94 116 TYR A N 1
ATOM 904 C CA . TYR A 1 116 ? 4.793 -0.593 -13.511 1.00 90.94 116 TYR A CA 1
ATOM 905 C C . TYR A 1 116 ? 3.497 0.116 -13.145 1.00 90.94 116 TYR A C 1
ATOM 907 O O . TYR A 1 116 ? 2.770 -0.291 -12.234 1.00 90.94 116 TYR A O 1
ATOM 915 N N . PHE A 1 117 ? 3.191 1.191 -13.870 1.00 93.12 117 PHE A N 1
ATOM 916 C CA . PHE A 1 117 ? 1.952 1.930 -13.672 1.00 93.12 117 PHE A CA 1
ATOM 917 C C . PHE A 1 117 ? 0.744 1.093 -14.067 1.00 93.12 117 PHE A C 1
ATOM 919 O O . PHE A 1 117 ? 0.569 0.724 -15.229 1.00 93.12 117 PHE A O 1
ATOM 926 N N . MET A 1 118 ? -0.147 0.872 -13.106 1.00 91.62 118 MET A N 1
ATOM 927 C CA . MET A 1 118 ? -1.462 0.341 -13.402 1.00 91.62 118 MET A CA 1
ATOM 928 C C . MET A 1 118 ? -2.247 1.370 -14.221 1.00 91.62 118 MET A C 1
ATOM 930 O O . MET A 1 118 ? -2.387 2.532 -13.824 1.00 91.62 118 MET A O 1
ATOM 934 N N . TYR A 1 119 ? -2.806 0.931 -15.345 1.00 87.06 119 TYR A N 1
ATOM 935 C CA . TYR A 1 119 ? -3.766 1.719 -16.105 1.00 87.06 119 TYR A CA 1
ATOM 936 C C . TYR A 1 119 ? -5.183 1.232 -15.805 1.00 87.06 119 TYR A C 1
ATOM 938 O O . TYR A 1 119 ? -5.568 0.141 -16.222 1.00 87.06 119 TYR A O 1
ATOM 946 N N . ASP A 1 120 ? -5.965 2.057 -15.112 1.00 85.88 120 ASP A N 1
ATOM 947 C CA . ASP A 1 120 ? -7.419 1.917 -15.069 1.00 85.88 120 ASP A CA 1
ATOM 948 C C . ASP A 1 120 ? -8.057 3.179 -15.666 1.00 85.88 120 ASP A C 1
ATOM 950 O O . ASP A 1 120 ? -7.797 4.280 -15.170 1.00 85.88 120 ASP A O 1
ATOM 954 N N . PRO A 1 121 ? -8.878 3.059 -16.726 1.00 84.44 121 PRO A N 1
ATOM 955 C CA . PRO A 1 121 ? -9.605 4.196 -17.279 1.00 84.44 121 PRO A CA 1
ATOM 956 C C . PRO A 1 121 ? -10.654 4.795 -16.326 1.00 84.44 121 PRO A C 1
ATOM 958 O O . PRO A 1 121 ? -11.114 5.904 -16.591 1.00 84.44 121 PRO A O 1
ATOM 961 N N . ASN A 1 122 ? -11.055 4.103 -15.252 1.00 86.19 122 ASN A N 1
ATOM 962 C CA . ASN A 1 122 ? -12.121 4.548 -14.347 1.00 86.19 122 ASN A CA 1
ATOM 963 C C . ASN A 1 122 ? -11.730 4.455 -12.855 1.00 86.19 122 ASN A C 1
ATOM 965 O O . ASN A 1 122 ? -12.380 3.721 -12.101 1.00 86.19 122 ASN A O 1
ATOM 969 N N . PRO A 1 123 ? -10.720 5.216 -12.389 1.00 89.31 123 PRO A N 1
ATOM 970 C CA . PRO A 1 123 ? -10.364 5.218 -10.979 1.00 89.31 123 PRO A CA 1
ATOM 971 C C . PRO A 1 123 ? -11.486 5.828 -10.127 1.00 89.31 123 PRO A C 1
ATOM 973 O O . PRO A 1 123 ? -12.225 6.718 -10.554 1.00 89.31 123 PRO A O 1
ATOM 976 N N . THR A 1 124 ? -11.590 5.377 -8.881 1.00 93.44 124 THR A N 1
ATOM 977 C CA . THR A 1 124 ? -12.506 5.919 -7.873 1.00 93.44 124 THR A CA 1
ATOM 978 C C . THR A 1 124 ? -11.756 6.304 -6.600 1.00 93.44 124 THR A C 1
ATOM 980 O O . THR A 1 124 ? -10.590 5.959 -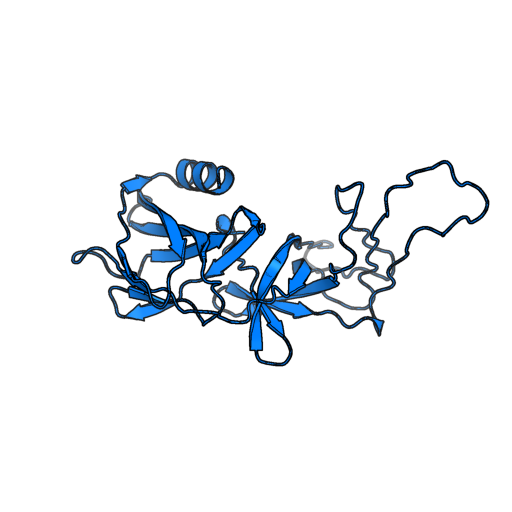6.397 1.00 93.44 124 THR A O 1
ATOM 983 N N . THR A 1 125 ? -12.441 7.019 -5.711 1.00 93.81 125 THR A N 1
ATOM 984 C CA . THR A 1 125 ? -12.087 7.074 -4.292 1.00 93.81 125 THR A CA 1
ATOM 985 C C . THR A 1 125 ? -12.883 6.039 -3.504 1.00 93.81 125 THR A C 1
ATOM 987 O O . THR A 1 125 ? -13.985 5.648 -3.901 1.00 93.81 125 THR A O 1
ATOM 990 N N . ILE A 1 126 ? -12.316 5.611 -2.380 1.00 96.00 126 ILE A N 1
ATOM 991 C CA . ILE A 1 126 ? -12.982 4.812 -1.351 1.00 96.00 126 ILE A CA 1
ATOM 992 C C . ILE A 1 126 ? -12.891 5.570 -0.041 1.00 96.00 126 ILE A C 1
ATOM 994 O O . ILE A 1 126 ? -11.845 6.150 0.259 1.00 96.00 126 ILE A O 1
ATOM 998 N N . THR A 1 127 ? -13.963 5.522 0.743 1.00 97.81 127 THR A N 1
ATOM 999 C CA . THR A 1 127 ? -13.961 5.992 2.126 1.00 97.81 127 THR A CA 1
ATOM 1000 C C . THR A 1 127 ? -14.052 4.793 3.064 1.00 97.81 127 THR A C 1
ATOM 1002 O O . THR A 1 127 ? -14.894 3.918 2.881 1.00 97.81 127 THR A O 1
ATOM 1005 N N . ALA A 1 128 ? -13.187 4.737 4.069 1.00 98.19 128 ALA A N 1
ATOM 1006 C CA . ALA A 1 128 ? -13.279 3.789 5.169 1.00 98.19 128 ALA A CA 1
ATOM 1007 C C . ALA A 1 128 ? -13.744 4.535 6.423 1.00 98.19 128 ALA A C 1
ATOM 1009 O O . ALA A 1 128 ? -13.056 5.441 6.899 1.00 98.19 128 ALA A O 1
ATOM 1010 N N . SER A 1 129 ? -14.912 4.177 6.953 1.00 98.25 129 SER A N 1
ATOM 1011 C CA . SER A 1 129 ? -15.496 4.838 8.121 1.00 98.25 129 SER A CA 1
ATOM 1012 C C . SER A 1 129 ? -15.151 4.097 9.410 1.00 98.25 129 SER A C 1
ATOM 1014 O O . SER A 1 129 ? -15.354 2.884 9.509 1.00 98.25 129 SER A O 1
ATOM 1016 N N . MET A 1 130 ? -14.677 4.840 10.407 1.00 98.06 130 MET A N 1
ATOM 1017 C CA . MET A 1 130 ? -14.446 4.355 11.767 1.00 98.06 130 MET A CA 1
ATOM 1018 C C . MET A 1 130 ? -15.779 4.083 12.487 1.00 98.06 130 MET A C 1
ATOM 1020 O O . MET A 1 130 ? -16.771 4.771 12.225 1.00 98.06 130 MET A O 1
ATOM 1024 N N . PRO A 1 131 ? -15.819 3.138 13.445 1.00 96.56 131 PRO A N 1
ATOM 1025 C CA . PRO A 1 131 ? -16.908 3.050 14.415 1.00 96.56 131 PRO A CA 1
ATOM 1026 C C . PRO A 1 131 ? -17.133 4.389 15.132 1.00 96.56 131 PRO A C 1
ATOM 1028 O O . PRO A 1 131 ? -16.182 5.110 15.420 1.00 96.56 131 PRO A O 1
ATOM 1031 N N . THR A 1 132 ? -18.383 4.718 15.472 1.00 94.06 132 THR A N 1
ATOM 1032 C CA . THR A 1 132 ? -18.768 6.047 16.001 1.00 94.06 132 THR A CA 1
ATOM 1033 C C . THR A 1 132 ? -18.047 6.463 17.286 1.00 94.06 132 THR A C 1
ATOM 1035 O O . THR A 1 132 ? -17.993 7.648 17.602 1.00 94.06 132 THR A O 1
ATOM 1038 N N . ASN A 1 133 ? -17.533 5.500 18.051 1.00 92.44 133 ASN A N 1
ATOM 1039 C CA . ASN A 1 133 ? -16.811 5.704 19.306 1.00 92.44 133 ASN A CA 1
ATOM 1040 C C . ASN A 1 133 ? -15.280 5.741 19.143 1.00 92.44 133 ASN A C 1
ATOM 1042 O O . ASN A 1 133 ? -14.585 5.853 20.149 1.00 92.44 133 ASN A O 1
ATOM 1046 N N . LEU A 1 134 ? -14.761 5.618 17.920 1.00 95.19 134 LEU A N 1
ATOM 1047 C CA . LEU A 1 134 ? -13.331 5.645 17.612 1.00 95.19 134 LEU A CA 1
ATOM 1048 C C . LEU A 1 134 ? -13.004 6.836 16.697 1.00 95.19 134 LEU A C 1
ATOM 1050 O O . LEU A 1 134 ? -13.864 7.309 15.952 1.00 95.19 134 LEU A O 1
ATOM 1054 N N . SER A 1 135 ? -11.756 7.313 16.750 1.00 94.06 135 SER A N 1
ATOM 1055 C CA . SER A 1 135 ? -11.245 8.381 15.877 1.00 94.06 135 SER A CA 1
ATOM 1056 C C . SER A 1 135 ? -10.047 7.935 15.044 1.00 94.06 135 SER A C 1
ATOM 1058 O O . SER A 1 135 ? -9.401 6.933 15.352 1.00 94.06 135 SER A O 1
ATOM 1060 N N . THR A 1 136 ? -9.716 8.703 14.010 1.00 96.69 136 THR A N 1
ATOM 1061 C CA . THR A 1 136 ? -8.561 8.462 13.133 1.00 96.69 136 THR A CA 1
ATOM 1062 C C . THR A 1 136 ? -7.195 8.704 13.793 1.00 96.69 136 THR A C 1
ATOM 1064 O O . THR A 1 136 ? -6.193 8.241 13.265 1.00 96.69 136 THR A O 1
ATOM 1067 N N . ASP A 1 137 ? -7.123 9.388 14.941 1.00 93.00 137 ASP A N 1
ATOM 1068 C CA . ASP A 1 137 ? -5.868 9.942 15.498 1.00 93.00 137 ASP A CA 1
ATOM 1069 C C . ASP A 1 137 ? -4.824 8.900 15.942 1.00 93.00 137 ASP A C 1
ATOM 1071 O O . ASP A 1 137 ? -3.654 9.224 16.123 1.00 93.00 137 ASP A O 1
ATOM 1075 N N . SER A 1 138 ? -5.236 7.647 16.137 1.00 94.38 138 SER A N 1
ATOM 1076 C CA . SER A 1 138 ? -4.359 6.534 16.548 1.00 94.38 138 SER A CA 1
ATOM 1077 C C . SER A 1 138 ? -4.514 5.333 15.625 1.00 94.38 138 SER A C 1
ATOM 1079 O O . SER A 1 138 ? -4.340 4.189 16.040 1.00 94.38 138 SER A O 1
ATOM 1081 N N . THR A 1 139 ? -4.922 5.581 14.382 1.00 96.62 139 THR A N 1
ATOM 1082 C CA . THR A 1 139 ? -5.230 4.533 13.418 1.00 96.62 139 THR A CA 1
ATOM 1083 C C . THR A 1 139 ? -4.526 4.814 12.103 1.00 96.62 139 THR A C 1
ATOM 1085 O O . THR A 1 139 ? -4.642 5.897 11.541 1.00 96.62 139 THR A O 1
ATOM 1088 N N . ALA A 1 140 ? -3.817 3.810 11.604 1.00 95.62 140 ALA A N 1
ATOM 1089 C CA . ALA A 1 140 ? -3.334 3.777 10.237 1.00 95.62 140 ALA A CA 1
ATOM 1090 C C . ALA A 1 140 ? -4.274 2.899 9.406 1.00 95.62 140 ALA A C 1
ATOM 1092 O O . ALA A 1 140 ? -4.784 1.886 9.898 1.00 95.62 140 ALA A O 1
ATOM 1093 N N . ALA A 1 141 ? -4.530 3.310 8.166 1.00 97.06 141 ALA A N 1
ATOM 1094 C CA . ALA A 1 141 ? -5.445 2.623 7.271 1.00 97.06 141 ALA A CA 1
ATOM 1095 C C . ALA A 1 141 ? -4.846 2.496 5.870 1.00 97.06 141 ALA A C 1
ATOM 1097 O O . ALA A 1 141 ? -4.264 3.441 5.335 1.00 97.06 141 ALA A O 1
ATOM 1098 N N . TRP A 1 142 ? -5.036 1.330 5.261 1.00 97.12 142 TRP A N 1
ATOM 1099 C CA . TRP A 1 142 ? -4.572 1.019 3.916 1.00 97.12 142 TRP A CA 1
ATOM 1100 C C . TRP A 1 142 ? -5.618 0.240 3.122 1.00 97.12 142 TRP A C 1
ATOM 1102 O O . TRP A 1 142 ? -6.530 -0.367 3.681 1.00 97.12 142 TRP A O 1
ATOM 1112 N N . ILE A 1 143 ? -5.471 0.252 1.803 1.00 97.25 143 ILE A N 1
ATOM 1113 C CA . ILE A 1 143 ? -6.180 -0.632 0.885 1.00 97.25 143 ILE A CA 1
ATOM 1114 C C . ILE A 1 143 ? -5.148 -1.501 0.172 1.00 97.25 143 ILE A C 1
ATOM 1116 O O . ILE A 1 143 ? -4.280 -1.005 -0.550 1.00 97.25 143 ILE A O 1
ATOM 1120 N N . ALA A 1 144 ? -5.224 -2.803 0.422 1.00 96.81 144 ALA A N 1
ATOM 1121 C CA . ALA A 1 144 ? -4.355 -3.802 -0.176 1.00 96.81 144 ALA A CA 1
ATOM 1122 C C . ALA A 1 144 ? -5.044 -4.454 -1.377 1.00 96.81 144 ALA A C 1
ATOM 1124 O O . ALA A 1 144 ? -6.227 -4.793 -1.309 1.00 96.81 144 ALA A O 1
ATOM 1125 N N . PHE A 1 145 ? -4.286 -4.674 -2.446 1.00 96.00 145 PHE A N 1
ATOM 1126 C CA . PHE A 1 145 ? -4.713 -5.351 -3.668 1.00 96.00 145 PHE A CA 1
ATOM 1127 C C . PHE A 1 145 ? -3.839 -6.593 -3.868 1.00 96.00 145 PHE A C 1
ATOM 1129 O O . PHE A 1 145 ? -2.849 -6.526 -4.603 1.00 96.00 145 PHE A O 1
ATOM 1136 N N . PRO A 1 146 ? -4.164 -7.729 -3.225 1.00 94.19 146 PRO A N 1
ATOM 1137 C CA . PRO A 1 146 ? -3.311 -8.916 -3.267 1.00 94.19 146 PRO A CA 1
ATOM 1138 C C . PRO A 1 146 ? -2.991 -9.399 -4.681 1.00 94.19 146 PRO A C 1
ATOM 1140 O O . PRO A 1 146 ? -1.849 -9.714 -4.997 1.00 94.19 146 PRO A O 1
ATOM 1143 N N . THR A 1 147 ? -3.980 -9.367 -5.578 1.00 92.38 147 THR A N 1
ATOM 1144 C CA . THR A 1 147 ? -3.815 -9.812 -6.971 1.00 92.38 147 THR A CA 1
ATOM 1145 C C . THR A 1 147 ? -2.871 -8.934 -7.787 1.00 92.38 147 THR A C 1
ATOM 1147 O O . THR A 1 147 ? -2.403 -9.370 -8.833 1.00 92.38 147 THR A O 1
ATOM 1150 N N . LEU A 1 148 ? -2.624 -7.700 -7.342 1.00 91.69 148 LEU A N 1
ATOM 1151 C CA . LEU A 1 148 ? -1.708 -6.758 -7.982 1.00 91.69 148 LEU A CA 1
ATOM 1152 C C . LEU A 1 148 ? -0.376 -6.621 -7.234 1.00 91.69 148 LEU A C 1
ATOM 1154 O O . LEU A 1 148 ? 0.517 -5.920 -7.707 1.00 91.69 148 LEU A O 1
ATOM 1158 N N . ASN A 1 149 ? -0.255 -7.250 -6.059 1.00 91.69 149 ASN A N 1
ATOM 1159 C CA . ASN A 1 149 ? 0.813 -6.975 -5.104 1.00 91.69 149 ASN A CA 1
ATOM 1160 C C . ASN A 1 149 ? 0.957 -5.464 -4.821 1.00 91.69 149 ASN A C 1
ATOM 1162 O O . ASN A 1 149 ? 2.058 -4.923 -4.763 1.00 91.69 149 ASN A O 1
ATOM 1166 N N . SER A 1 150 ? -0.175 -4.766 -4.680 1.00 93.88 150 SER A N 1
ATOM 1167 C CA . SER A 1 150 ? -0.202 -3.308 -4.536 1.00 93.88 150 SER A CA 1
ATOM 1168 C C . SER A 1 150 ? -0.831 -2.862 -3.222 1.00 93.88 150 SER A C 1
ATOM 1170 O O . SER A 1 150 ? -1.691 -3.532 -2.648 1.00 93.88 150 SER A O 1
ATOM 1172 N N . LEU A 1 151 ? -0.433 -1.679 -2.768 1.00 94.25 151 LEU A N 1
ATOM 1173 C CA . LEU A 1 151 ? -0.890 -1.037 -1.547 1.00 94.25 151 LEU A CA 1
ATOM 1174 C C . LEU A 1 151 ? -1.083 0.462 -1.786 1.00 94.25 151 LEU A C 1
ATOM 1176 O O . LEU A 1 151 ? -0.187 1.119 -2.306 1.00 94.25 151 LEU A O 1
ATOM 1180 N N . SER A 1 152 ? -2.196 1.023 -1.324 1.00 94.19 152 SER A N 1
ATOM 1181 C CA . SER A 1 152 ? -2.363 2.475 -1.183 1.00 94.19 152 SER A CA 1
ATOM 1182 C C . SER A 1 152 ? -2.711 2.815 0.259 1.00 94.19 152 SER A C 1
ATOM 1184 O O . SER A 1 152 ? -3.500 2.112 0.894 1.00 94.19 152 SER A O 1
ATOM 1186 N N . SER A 1 153 ? -2.167 3.914 0.773 1.00 93.75 153 SER A N 1
ATOM 1187 C CA . SER A 1 153 ? -2.613 4.472 2.048 1.00 93.75 153 SER A CA 1
ATOM 1188 C C . SER A 1 153 ? -4.022 5.057 1.912 1.00 93.75 153 SER A C 1
ATOM 1190 O O . SER A 1 153 ? -4.418 5.522 0.834 1.00 93.75 153 SER A O 1
ATOM 1192 N N . LEU A 1 154 ? -4.788 5.038 3.005 1.00 95.62 154 LEU A N 1
ATOM 1193 C CA . LEU A 1 154 ? -5.946 5.909 3.167 1.00 95.62 154 LEU A CA 1
ATOM 1194 C C . LEU A 1 154 ? -5.590 7.015 4.157 1.00 95.62 154 LEU A C 1
ATOM 1196 O O . LEU A 1 154 ? -5.055 6.764 5.234 1.00 95.62 154 LEU A O 1
ATOM 1200 N N . TYR A 1 155 ? -5.943 8.243 3.807 1.00 94.00 155 TYR A N 1
ATOM 1201 C CA . TYR A 1 155 ? -5.611 9.430 4.583 1.00 94.00 155 TYR A CA 1
ATOM 1202 C C . TYR A 1 155 ? -6.822 9.900 5.371 1.00 94.00 155 TYR A C 1
ATOM 1204 O O . TYR A 1 155 ? -7.941 9.884 4.854 1.00 94.00 155 TYR A O 1
ATOM 1212 N N . ALA A 1 156 ? -6.615 10.324 6.618 1.00 96.06 156 ALA A N 1
ATOM 1213 C CA . ALA A 1 156 ? -7.693 10.854 7.441 1.00 96.06 156 ALA A CA 1
ATOM 1214 C C . ALA A 1 156 ? -8.321 12.075 6.745 1.00 96.06 156 ALA A C 1
ATOM 1216 O O . ALA A 1 156 ? -7.673 13.097 6.534 1.00 96.06 156 ALA A O 1
ATOM 1217 N N . SER A 1 157 ? -9.590 11.950 6.367 1.00 96.06 157 SER A N 1
ATOM 1218 C CA . SER A 1 157 ? -10.385 13.007 5.725 1.00 96.06 157 SER A CA 1
ATOM 1219 C C . SER A 1 157 ? -11.341 13.695 6.702 1.00 96.06 157 SER A C 1
ATOM 1221 O O . SER A 1 157 ? -11.843 14.784 6.437 1.00 96.06 157 SER A O 1
ATOM 1223 N N . SER A 1 158 ? -11.608 13.051 7.836 1.00 96.50 158 SER A N 1
ATOM 1224 C CA . SER A 1 158 ? -12.358 13.584 8.971 1.00 96.50 158 SER A CA 1
ATOM 1225 C C . SER A 1 158 ? -11.968 12.795 10.228 1.00 96.50 158 SER A C 1
ATOM 1227 O O . SER A 1 158 ? -11.329 11.750 10.095 1.00 96.50 158 SER A O 1
ATOM 1229 N N . PRO A 1 159 ? -12.405 13.202 11.435 1.00 95.88 159 PRO A N 1
ATOM 1230 C CA . PRO A 1 159 ? -12.130 12.447 12.659 1.00 95.88 159 PRO A CA 1
ATOM 1231 C C . PRO A 1 159 ? -12.616 10.990 12.644 1.00 95.88 159 PRO A C 1
ATOM 1233 O O . PRO A 1 159 ? -12.213 10.216 13.502 1.00 95.88 159 PRO A O 1
ATOM 1236 N N . GLN A 1 160 ? -13.501 10.612 11.713 1.00 97.00 160 GLN A N 1
ATOM 1237 C CA . GLN A 1 160 ? -14.137 9.291 11.646 1.00 97.00 160 GLN A CA 1
ATOM 1238 C C . GLN A 1 160 ? -14.011 8.631 10.268 1.00 97.00 160 GLN A C 1
ATOM 1240 O O . GLN A 1 160 ? -14.695 7.642 10.002 1.00 97.00 160 GLN A O 1
ATOM 1245 N N . ALA A 1 161 ? -13.185 9.162 9.366 1.00 97.69 161 ALA A N 1
ATOM 1246 C CA . ALA A 1 161 ? -13.097 8.631 8.013 1.00 97.69 161 ALA A CA 1
ATOM 1247 C C . ALA A 1 161 ? -11.701 8.770 7.417 1.00 97.69 161 ALA A C 1
ATOM 1249 O O . ALA A 1 161 ? -11.101 9.845 7.472 1.00 97.69 161 ALA A O 1
ATOM 1250 N N . PHE A 1 162 ? -11.256 7.709 6.750 1.00 97.94 162 PHE A N 1
ATOM 1251 C CA . PHE A 1 162 ? -10.098 7.721 5.868 1.00 97.94 162 PHE A CA 1
ATOM 1252 C C . PHE A 1 162 ? -10.538 7.659 4.403 1.00 97.94 162 PHE A C 1
ATOM 1254 O O . PHE A 1 162 ? -11.523 6.995 4.092 1.00 97.94 162 PHE A O 1
ATOM 1261 N N . THR A 1 163 ? -9.809 8.313 3.498 1.00 96.81 163 THR A N 1
ATOM 1262 C CA . THR A 1 163 ? -10.102 8.331 2.057 1.00 96.81 163 THR A CA 1
ATOM 1263 C C . THR A 1 163 ? -8.829 8.141 1.224 1.00 96.81 163 THR A C 1
ATOM 1265 O O . THR A 1 163 ? -7.753 8.606 1.592 1.00 96.81 163 THR A O 1
ATOM 1268 N N . THR A 1 164 ? -8.939 7.454 0.087 1.00 92.75 164 THR A N 1
ATOM 1269 C CA . THR A 1 164 ? -7.844 7.254 -0.888 1.00 92.75 164 THR A CA 1
ATOM 1270 C C . THR A 1 164 ? -7.671 8.442 -1.845 1.00 92.75 164 THR A C 1
ATOM 1272 O O . THR A 1 164 ? -8.664 9.063 -2.224 1.00 92.75 164 THR A O 1
ATOM 1275 N N . MET A 1 165 ? -6.466 8.674 -2.374 1.00 80.75 165 MET A N 1
ATOM 1276 C CA . MET A 1 165 ? -6.181 9.745 -3.352 1.00 80.75 165 MET A CA 1
ATOM 1277 C C . MET A 1 165 ? -6.427 9.357 -4.834 1.00 80.75 165 MET A C 1
ATOM 1279 O O . MET A 1 165 ? -5.528 9.462 -5.653 1.00 80.75 165 MET A O 1
ATOM 1283 N N . GLN A 1 166 ? -7.641 8.918 -5.201 1.00 73.12 166 GLN A N 1
ATOM 1284 C CA . GLN A 1 166 ? -8.047 8.578 -6.594 1.00 73.12 166 GLN A CA 1
ATOM 1285 C C . GLN A 1 166 ? -7.125 7.597 -7.355 1.00 73.12 166 GLN A C 1
ATOM 1287 O O . GLN A 1 166 ? -6.871 7.750 -8.546 1.00 73.12 166 GLN A O 1
ATOM 1292 N N . VAL A 1 167 ? -6.664 6.540 -6.688 1.00 80.81 167 VAL A N 1
ATOM 1293 C CA . VAL A 1 167 ? -5.799 5.503 -7.289 1.00 80.81 167 VAL A CA 1
ATOM 1294 C C . VA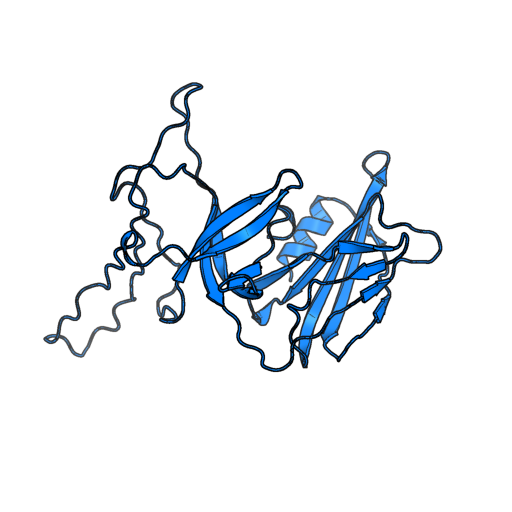L A 1 167 ? -6.425 4.108 -7.255 1.00 80.81 167 VAL A C 1
ATOM 1296 O O . VAL A 1 167 ? -5.723 3.108 -7.369 1.00 80.81 167 VAL A O 1
ATOM 1299 N N . VAL A 1 168 ? -7.744 4.020 -7.054 1.00 91.44 168 VAL A N 1
ATOM 1300 C CA . VAL A 1 168 ? -8.415 2.752 -6.753 1.00 91.44 168 VAL A CA 1
ATOM 1301 C C . VAL A 1 168 ? -9.253 2.268 -7.936 1.00 91.44 168 VAL A C 1
ATOM 1303 O O . VAL A 1 168 ? -10.173 2.981 -8.340 1.00 91.44 168 VAL A O 1
ATOM 1306 N N . PRO A 1 169 ? -8.990 1.065 -8.464 1.00 91.94 169 PRO A N 1
ATOM 1307 C CA . PRO A 1 169 ? -9.674 0.569 -9.645 1.00 91.94 169 PRO A CA 1
ATOM 1308 C C . PRO A 1 169 ? -11.020 -0.106 -9.375 1.00 91.94 169 PRO A C 1
ATOM 1310 O O . PRO A 1 169 ? -11.130 -0.995 -8.526 1.00 91.94 169 PRO A O 1
ATOM 1313 N N . ILE A 1 170 ? -12.054 0.273 -10.129 1.00 93.44 170 ILE A N 1
ATOM 1314 C CA . ILE A 1 170 ? -13.404 -0.296 -9.973 1.00 93.44 170 ILE A CA 1
ATOM 1315 C C . ILE A 1 170 ? -13.434 -1.768 -10.410 1.00 93.44 170 ILE A C 1
ATOM 1317 O O . ILE A 1 170 ? -12.865 -2.154 -11.425 1.00 93.44 170 ILE A O 1
ATOM 1321 N N . GLY A 1 171 ? -14.154 -2.601 -9.653 1.00 93.31 171 GLY A N 1
ATOM 1322 C CA . GLY A 1 171 ? -14.361 -4.021 -9.940 1.00 93.31 171 GLY A CA 1
ATOM 1323 C C . GLY A 1 171 ? -13.273 -4.946 -9.395 1.00 93.31 171 GLY A C 1
ATOM 1324 O O . GLY A 1 171 ? -13.441 -6.163 -9.447 1.00 93.31 171 GLY A O 1
ATOM 1325 N N . MET A 1 172 ? -12.187 -4.403 -8.839 1.00 93.94 172 ME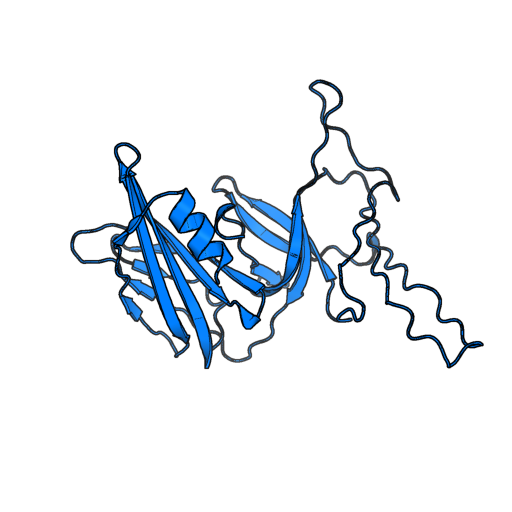T A N 1
ATOM 1326 C CA . MET A 1 172 ? -11.135 -5.217 -8.235 1.00 93.94 172 MET A CA 1
ATOM 1327 C C . MET A 1 172 ? -11.483 -5.696 -6.829 1.00 93.94 172 MET A C 1
ATOM 1329 O O . MET A 1 172 ? -12.170 -5.014 -6.065 1.00 93.94 172 MET A O 1
ATOM 1333 N N . GLN A 1 173 ? -10.947 -6.866 -6.483 1.00 96.88 173 GLN A N 1
ATOM 1334 C CA . GLN A 1 173 ? -10.917 -7.354 -5.110 1.00 96.88 173 GLN A CA 1
ATOM 1335 C C . GLN A 1 173 ? -9.816 -6.626 -4.340 1.00 96.88 173 GLN A C 1
ATOM 1337 O O . GLN A 1 173 ? -8.682 -6.535 -4.808 1.00 96.88 173 GLN A O 1
ATOM 1342 N N . ALA A 1 174 ? -10.147 -6.141 -3.151 1.00 97.31 174 ALA A N 1
ATOM 1343 C CA . ALA A 1 174 ? -9.203 -5.491 -2.257 1.00 97.31 174 ALA A CA 1
ATOM 1344 C C . ALA A 1 174 ? -9.538 -5.810 -0.797 1.00 97.31 174 ALA A C 1
ATOM 1346 O O . ALA A 1 174 ? -10.591 -6.373 -0.490 1.00 97.31 174 ALA A O 1
ATOM 1347 N N . VAL A 1 175 ? -8.648 -5.430 0.113 1.00 98.38 175 VAL A N 1
ATOM 1348 C CA . VAL A 1 175 ? -8.875 -5.510 1.557 1.00 98.38 175 VAL A CA 1
ATOM 1349 C C . VAL A 1 175 ? -8.581 -4.149 2.167 1.00 98.38 175 VAL A C 1
ATOM 1351 O O . VAL A 1 175 ? -7.469 -3.640 2.033 1.00 98.38 175 VAL A O 1
ATOM 1354 N N . ILE A 1 176 ? -9.571 -3.554 2.835 1.00 98.31 176 ILE A N 1
ATOM 1355 C CA . ILE A 1 176 ? -9.320 -2.403 3.707 1.00 98.31 176 ILE A CA 1
ATOM 1356 C C . ILE A 1 176 ? -8.703 -2.933 4.995 1.00 98.31 176 ILE A C 1
ATOM 1358 O O . ILE A 1 176 ? -9.292 -3.786 5.662 1.00 98.31 176 ILE A O 1
ATOM 1362 N N . VAL A 1 177 ? -7.520 -2.431 5.322 1.00 98.50 177 VAL A N 1
ATOM 1363 C CA . VAL A 1 177 ? -6.742 -2.822 6.492 1.00 98.50 177 VAL A CA 1
ATOM 1364 C C . VAL A 1 177 ? -6.642 -1.625 7.421 1.00 98.50 177 VAL A C 1
ATOM 1366 O O . VAL A 1 177 ? -6.252 -0.544 6.991 1.00 98.50 177 VAL A O 1
ATOM 1369 N N . GLY A 1 178 ? -6.973 -1.816 8.691 1.00 98.06 178 GLY A N 1
ATOM 1370 C CA . GLY A 1 178 ? -6.776 -0.828 9.744 1.00 98.06 178 GLY A CA 1
ATOM 1371 C C . GLY A 1 178 ? -5.921 -1.407 10.861 1.00 98.06 178 GLY A C 1
ATOM 1372 O O . GLY A 1 178 ? -6.147 -2.543 11.275 1.00 98.06 178 GLY A O 1
ATOM 1373 N N . LEU A 1 179 ? -4.979 -0.622 11.377 1.00 98.12 179 LEU A N 1
ATOM 1374 C CA . LEU A 1 179 ? -4.259 -0.914 12.615 1.00 98.12 179 LEU A CA 1
ATOM 1375 C C . LEU A 1 179 ? -4.415 0.270 13.556 1.00 98.12 179 LEU A C 1
ATOM 1377 O O . LEU A 1 179 ? -4.163 1.412 13.174 1.00 98.12 179 LEU A O 1
ATOM 1381 N N . ARG A 1 180 ? -4.824 -0.008 14.787 1.00 97.50 180 ARG A N 1
ATOM 1382 C CA . ARG A 1 180 ? -5.049 0.994 15.815 1.00 97.50 180 ARG A CA 1
ATOM 1383 C C . ARG A 1 180 ? -4.223 0.689 17.056 1.00 97.50 180 ARG A C 1
ATOM 1385 O O . ARG A 1 180 ? -4.220 -0.443 17.534 1.00 97.50 180 ARG A O 1
ATOM 1392 N N . ASP A 1 181 ? -3.570 1.721 17.576 1.00 96.81 181 ASP A N 1
ATOM 1393 C CA . ASP A 1 181 ? -2.978 1.716 18.913 1.00 96.81 181 ASP A CA 1
ATOM 1394 C C . ASP A 1 181 ? -4.059 2.110 19.933 1.00 96.81 181 ASP A C 1
ATOM 1396 O O . ASP A 1 181 ? -4.655 3.186 19.844 1.00 96.81 181 ASP A O 1
ATOM 1400 N N . GLU A 1 182 ? -4.346 1.214 20.878 1.00 95.06 182 GLU A N 1
ATOM 1401 C CA . GLU A 1 182 ? -5.310 1.430 21.969 1.00 95.06 182 GLU A CA 1
ATOM 1402 C C . GLU A 1 182 ? -4.619 1.927 23.255 1.00 95.06 182 GLU A C 1
ATOM 1404 O O . GLU A 1 182 ? -5.254 2.100 24.299 1.00 95.06 182 GLU A O 1
ATOM 1409 N N . GLY A 1 183 ? -3.304 2.149 23.199 1.00 93.75 183 GLY A N 1
ATOM 1410 C CA . GLY A 1 183 ? -2.469 2.530 24.323 1.00 93.75 183 GLY A CA 1
ATOM 1411 C C . GLY A 1 183 ? -2.052 1.344 25.195 1.00 93.75 183 GLY A C 1
ATOM 1412 O O . GLY A 1 183 ? -2.616 0.245 25.168 1.00 93.75 183 GLY A O 1
ATOM 1413 N N . ASN A 1 184 ? -1.027 1.577 26.020 1.00 92.88 184 ASN A N 1
ATOM 1414 C CA . ASN A 1 184 ? -0.450 0.577 26.930 1.00 92.88 184 ASN A CA 1
ATOM 1415 C C . ASN A 1 184 ? 0.015 -0.715 26.224 1.00 92.88 184 ASN A C 1
ATOM 1417 O O . ASN A 1 184 ? -0.010 -1.788 26.822 1.00 92.88 184 ASN A O 1
ATOM 1421 N N . GLY A 1 185 ? 0.425 -0.613 24.954 1.00 92.81 185 GLY A N 1
ATOM 1422 C CA . GLY A 1 185 ? 0.873 -1.751 24.146 1.00 92.81 185 GLY A CA 1
ATOM 1423 C C . GLY A 1 185 ? -0.252 -2.657 23.636 1.00 92.81 185 GLY A C 1
ATOM 1424 O O . GLY A 1 185 ? 0.042 -3.746 23.144 1.00 92.81 185 GLY A O 1
ATOM 1425 N N . ASN A 1 186 ? -1.515 -2.236 23.751 1.00 96.81 186 ASN A N 1
ATOM 1426 C CA . ASN A 1 186 ? -2.652 -2.947 23.176 1.00 96.81 186 ASN A CA 1
ATOM 1427 C C . ASN A 1 186 ? -2.954 -2.416 21.779 1.00 96.81 186 ASN A C 1
ATOM 1429 O O . ASN A 1 186 ? -2.910 -1.211 21.544 1.00 96.81 186 ASN A O 1
ATOM 1433 N N . TYR A 1 187 ? -3.324 -3.320 20.880 1.00 98.25 187 TYR A N 1
ATOM 1434 C CA . TYR A 1 187 ? -3.665 -2.979 19.508 1.00 98.25 187 TYR A CA 1
ATOM 1435 C C . TYR A 1 187 ? -5.023 -3.563 19.142 1.00 98.25 187 TYR A C 1
ATOM 1437 O O . TYR A 1 187 ? -5.469 -4.569 19.703 1.00 98.25 187 TYR A O 1
ATOM 1445 N N . SER A 1 188 ? -5.667 -2.954 18.158 1.00 98.38 188 SER A N 1
ATOM 1446 C CA . SER A 1 188 ? -6.794 -3.548 17.452 1.00 98.38 188 SER A CA 1
ATOM 1447 C C . SER A 1 188 ? -6.573 -3.441 15.945 1.00 98.38 188 SER A C 1
ATOM 1449 O O . SER A 1 188 ? -5.916 -2.517 15.463 1.00 98.38 188 SER A O 1
ATOM 1451 N N . SER A 1 189 ? -7.079 -4.407 15.183 1.00 98.50 189 SER A N 1
ATOM 1452 C CA . SER A 1 189 ? -6.985 -4.404 13.721 1.00 98.50 189 SER A CA 1
ATOM 1453 C C . SER A 1 189 ? -8.327 -4.674 13.060 1.00 98.50 189 SER A C 1
ATOM 1455 O O . SER A 1 189 ? -9.234 -5.255 13.655 1.00 98.50 189 SER A O 1
ATOM 1457 N N . SER A 1 190 ? -8.445 -4.227 11.813 1.00 98.50 190 SER A N 1
ATOM 1458 C CA . SER A 1 190 ? -9.603 -4.428 10.946 1.00 98.50 190 SER A CA 1
ATOM 1459 C C . SER A 1 190 ? -9.122 -4.954 9.600 1.00 98.50 190 SER A C 1
ATOM 1461 O O . SER A 1 190 ? -8.196 -4.387 9.026 1.00 98.50 190 SER A O 1
ATOM 1463 N N . PHE A 1 191 ? -9.764 -6.002 9.088 1.00 98.56 191 PHE A N 1
ATOM 1464 C CA . PHE A 1 191 ? -9.549 -6.526 7.739 1.00 98.56 191 PHE A CA 1
ATOM 1465 C C . PHE A 1 191 ? -10.915 -6.702 7.080 1.00 98.56 191 PHE A C 1
ATOM 1467 O O . PHE A 1 191 ? -11.709 -7.549 7.488 1.00 98.56 191 PHE A O 1
ATOM 1474 N N . ASN A 1 192 ? -11.215 -5.878 6.080 1.00 98.44 192 ASN A N 1
ATOM 1475 C CA . ASN A 1 192 ? -12.503 -5.878 5.394 1.00 98.44 192 ASN A CA 1
ATOM 1476 C C . ASN A 1 192 ? -12.291 -6.184 3.908 1.00 98.44 192 ASN A C 1
ATOM 1478 O O . ASN A 1 192 ? -11.968 -5.270 3.144 1.00 98.44 192 ASN A O 1
ATOM 1482 N N . PRO A 1 193 ? -12.460 -7.449 3.482 1.00 98.12 193 PRO A N 1
ATOM 1483 C CA . PRO A 1 193 ? -12.469 -7.802 2.071 1.00 98.12 193 PRO A CA 1
ATOM 1484 C C . PRO A 1 193 ? -13.623 -7.104 1.353 1.00 98.12 193 PRO A C 1
ATOM 1486 O O . PRO A 1 193 ? -14.755 -7.095 1.841 1.00 98.12 193 PRO A O 1
ATOM 1489 N N . ILE A 1 194 ? -13.339 -6.535 0.188 1.00 98.00 194 ILE A N 1
ATOM 1490 C CA . ILE A 1 194 ? -14.296 -5.784 -0.620 1.00 98.00 194 ILE A CA 1
ATOM 1491 C C . ILE A 1 194 ? -14.128 -6.096 -2.107 1.00 98.00 194 ILE A C 1
ATOM 1493 O O . ILE A 1 194 ? -13.040 -6.432 -2.574 1.00 98.00 194 ILE A O 1
ATOM 1497 N N . THR A 1 195 ? -15.214 -5.911 -2.852 1.00 97.44 195 THR A N 1
ATOM 1498 C CA . THR A 1 195 ? -15.171 -5.658 -4.295 1.00 97.44 195 THR A CA 1
ATOM 1499 C C . THR A 1 195 ? -15.376 -4.168 -4.493 1.00 97.44 195 THR A C 1
ATOM 1501 O O . THR A 1 195 ? -16.362 -3.612 -4.005 1.00 97.44 195 THR A O 1
ATOM 1504 N N . ILE A 1 196 ? -14.458 -3.511 -5.192 1.00 96.31 196 ILE A N 1
ATOM 1505 C CA . ILE A 1 196 ? -14.495 -2.061 -5.338 1.00 96.31 196 ILE A CA 1
ATOM 1506 C C . ILE A 1 196 ? -15.657 -1.645 -6.236 1.00 96.31 196 ILE A C 1
ATOM 1508 O O . ILE A 1 196 ? -15.750 -2.047 -7.396 1.00 96.31 196 ILE A O 1
ATOM 1512 N N . THR A 1 197 ? -16.501 -0.756 -5.722 1.00 96.06 197 THR A N 1
ATOM 1513 C CA . THR A 1 197 ? -17.508 -0.032 -6.503 1.00 96.06 197 THR A CA 1
ATOM 1514 C C . THR A 1 197 ? -17.272 1.472 -6.406 1.00 96.06 197 THR A C 1
ATOM 1516 O O . THR A 1 197 ? -16.620 1.948 -5.476 1.00 96.06 197 THR A O 1
ATOM 1519 N N . SER A 1 198 ? -17.827 2.233 -7.351 1.00 95.00 198 SER A N 1
ATOM 1520 C CA . SER A 1 198 ? -17.681 3.693 -7.382 1.00 95.00 198 SER A CA 1
ATOM 1521 C C . SER A 1 198 ? -18.103 4.342 -6.056 1.00 95.00 198 SER A C 1
ATOM 1523 O O . SER A 1 198 ? -19.207 4.094 -5.569 1.00 95.00 198 SER A O 1
ATOM 1525 N N . ASN A 1 199 ? -17.219 5.174 -5.498 1.00 94.12 199 ASN A N 1
ATOM 1526 C CA . ASN A 1 199 ? -17.407 5.982 -4.287 1.00 94.12 199 ASN A CA 1
ATOM 1527 C C . ASN A 1 199 ? -17.938 5.207 -3.066 1.00 94.12 199 ASN A C 1
ATOM 1529 O O . ASN A 1 199 ? -18.711 5.752 -2.273 1.00 94.12 199 ASN A O 1
ATOM 1533 N N . MET A 1 200 ? -17.587 3.926 -2.916 1.00 96.81 200 MET A N 1
ATOM 1534 C CA . MET A 1 200 ? -18.107 3.133 -1.800 1.00 96.81 200 MET A CA 1
ATOM 1535 C C . MET A 1 200 ? -17.573 3.619 -0.447 1.00 96.81 200 MET A C 1
ATOM 1537 O O . MET A 1 200 ? -16.426 4.054 -0.322 1.00 96.81 200 MET A O 1
ATOM 1541 N N . ASN A 1 201 ? -18.415 3.476 0.576 1.00 97.69 201 ASN A N 1
ATOM 1542 C CA . ASN A 1 201 ? -18.030 3.631 1.970 1.00 97.69 201 ASN A CA 1
ATOM 1543 C C . ASN A 1 201 ? -17.963 2.257 2.646 1.00 97.69 201 ASN A C 1
ATOM 1545 O O . ASN A 1 201 ? -18.930 1.495 2.592 1.00 97.69 201 ASN A O 1
ATOM 1549 N N . VAL A 1 202 ? -16.846 1.961 3.304 1.00 98.25 202 VAL A N 1
ATOM 1550 C CA . VAL A 1 202 ? -16.583 0.685 3.973 1.00 98.25 202 VAL A CA 1
ATOM 1551 C C . VAL A 1 202 ? -16.517 0.911 5.483 1.00 98.25 202 VAL A C 1
ATOM 1553 O O . VAL A 1 202 ? -15.582 1.559 5.956 1.00 98.25 202 VAL A O 1
ATOM 1556 N N . PRO A 1 203 ? -17.469 0.391 6.275 1.00 98.12 203 PRO A N 1
ATOM 1557 C CA . PRO A 1 203 ? -17.360 0.439 7.725 1.00 98.12 203 PRO A CA 1
ATOM 1558 C C . PRO A 1 203 ? -16.276 -0.526 8.210 1.00 98.12 203 PRO A C 1
ATOM 1560 O O . PRO A 1 203 ? -16.385 -1.739 8.031 1.00 98.12 203 PRO A O 1
ATOM 1563 N N . MET A 1 204 ? -15.236 0.013 8.845 1.00 98.38 204 MET A N 1
ATOM 1564 C CA . MET A 1 204 ? -14.203 -0.802 9.481 1.00 98.38 204 MET A CA 1
ATOM 1565 C C . MET A 1 204 ? -14.722 -1.395 10.790 1.00 98.38 204 MET A C 1
ATOM 1567 O O . MET A 1 204 ? -15.481 -0.761 11.525 1.00 98.38 204 MET A O 1
ATOM 1571 N N . THR A 1 205 ? -14.302 -2.621 11.089 1.00 97.56 205 THR A N 1
ATOM 1572 C CA . THR A 1 205 ? -14.672 -3.341 12.311 1.00 97.56 205 THR A CA 1
ATOM 1573 C C . THR A 1 205 ? -13.403 -3.822 12.993 1.00 97.56 205 THR A C 1
ATOM 1575 O O . THR A 1 205 ? -12.777 -4.779 12.545 1.00 97.56 205 THR A O 1
ATOM 1578 N N . PHE A 1 206 ? -13.030 -3.145 14.076 1.00 98.25 206 PHE A N 1
ATOM 1579 C CA . PHE A 1 206 ? -11.814 -3.449 14.818 1.00 98.25 206 PHE A CA 1
ATOM 1580 C C . PHE A 1 206 ? -12.041 -4.578 15.823 1.00 98.25 206 PHE A C 1
ATOM 1582 O O . PHE A 1 206 ? -13.027 -4.578 16.564 1.00 98.25 206 PHE A O 1
ATOM 1589 N N . ALA A 1 207 ? -11.097 -5.512 15.872 1.00 98.12 207 ALA A N 1
ATOM 1590 C CA . ALA A 1 207 ? -10.998 -6.547 16.892 1.00 98.12 207 ALA A CA 1
ATOM 1591 C C . ALA A 1 207 ? -9.639 -6.444 17.607 1.00 98.12 207 ALA A C 1
ATOM 1593 O O . ALA A 1 207 ? -8.660 -6.039 16.976 1.00 98.12 207 ALA A O 1
ATOM 1594 N N . PRO A 1 208 ? -9.547 -6.793 18.906 1.00 98.25 208 PRO A N 1
ATOM 1595 C CA . PRO A 1 208 ? -8.267 -6.837 19.610 1.00 98.25 208 PRO A CA 1
ATOM 1596 C C . PRO A 1 208 ? -7.249 -7.706 18.867 1.00 98.25 208 PRO A C 1
ATOM 1598 O O . PRO A 1 208 ? -7.576 -8.812 18.439 1.00 98.25 208 PRO A O 1
ATOM 1601 N N . THR A 1 209 ? -6.017 -7.219 18.742 1.00 98.44 209 THR A N 1
ATOM 1602 C CA . THR A 1 209 ? -4.934 -7.921 18.051 1.00 98.44 209 THR A CA 1
ATOM 1603 C C . THR A 1 209 ? -3.602 -7.747 18.776 1.00 98.44 209 THR A C 1
ATOM 1605 O O . THR A 1 209 ? -3.435 -6.873 19.627 1.00 98.44 209 THR A O 1
ATOM 1608 N N . THR A 1 210 ? -2.630 -8.582 18.420 1.00 97.69 210 THR A N 1
ATOM 1609 C CA . THR A 1 210 ? -1.224 -8.364 18.776 1.00 97.69 210 THR A CA 1
ATOM 1610 C C . THR A 1 210 ? -0.460 -7.920 17.539 1.00 97.69 210 THR A C 1
ATOM 1612 O O . THR A 1 210 ? -0.866 -8.207 16.417 1.00 97.69 210 THR A O 1
ATOM 1615 N N . LEU A 1 211 ? 0.687 -7.272 17.728 1.00 96.81 211 LEU A N 1
ATOM 1616 C CA . LEU A 1 211 ? 1.581 -6.926 16.622 1.00 96.81 211 LEU A CA 1
ATOM 1617 C C . LEU A 1 211 ? 2.015 -8.152 15.802 1.00 96.81 211 LEU A C 1
ATOM 1619 O O . LEU A 1 211 ? 2.062 -8.080 14.578 1.00 96.81 211 LEU A O 1
ATOM 1623 N N . GLN A 1 212 ? 2.265 -9.288 16.460 1.00 96.75 212 GLN A N 1
ATOM 1624 C CA . GLN A 1 212 ? 2.584 -10.539 15.772 1.00 96.75 212 GLN A CA 1
ATOM 1625 C C . GLN A 1 212 ? 1.395 -11.039 14.944 1.00 96.75 212 GLN A C 1
ATOM 1627 O O . GLN A 1 212 ? 1.564 -11.322 13.765 1.00 96.75 212 GLN A O 1
ATOM 1632 N N . GLN A 1 213 ? 0.196 -11.081 15.535 1.00 97.94 213 GLN A N 1
ATOM 1633 C CA . GLN A 1 213 ? -1.010 -11.510 14.825 1.00 97.94 213 GLN A CA 1
ATOM 1634 C C . GLN A 1 213 ? -1.302 -10.604 13.626 1.00 97.94 213 GLN A C 1
ATOM 1636 O O . GLN A 1 213 ? -1.559 -11.106 12.542 1.00 97.94 213 GLN A O 1
ATOM 1641 N N . PHE A 1 214 ? -1.197 -9.281 13.787 1.00 97.94 214 PHE A N 1
ATOM 1642 C CA . PHE A 1 214 ? -1.372 -8.346 12.678 1.00 97.94 214 PHE A CA 1
ATOM 1643 C C . PHE A 1 214 ? -0.357 -8.591 11.556 1.00 97.94 214 PHE A C 1
ATOM 1645 O O . PHE A 1 214 ? -0.729 -8.573 10.387 1.00 97.94 214 PHE A O 1
ATOM 1652 N N . ASN A 1 215 ? 0.913 -8.839 11.893 1.00 96.44 215 ASN A N 1
ATOM 1653 C CA . ASN A 1 215 ? 1.929 -9.178 10.901 1.00 96.44 215 ASN A CA 1
ATOM 1654 C C . 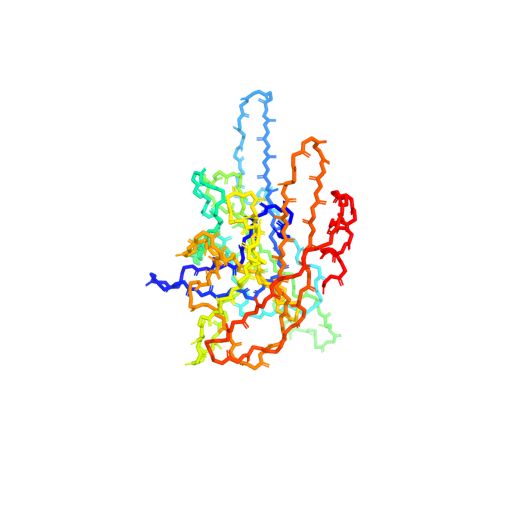ASN A 1 215 ? 1.602 -10.493 10.175 1.00 96.44 215 ASN A C 1
ATOM 1656 O O . ASN A 1 215 ? 1.740 -10.564 8.957 1.00 96.44 215 ASN A O 1
ATOM 1660 N N . ASP A 1 216 ? 1.146 -11.515 10.898 1.00 97.06 216 ASP A N 1
ATOM 1661 C CA . ASP A 1 216 ? 0.762 -12.802 10.314 1.00 97.06 216 ASP A CA 1
ATOM 1662 C C . ASP A 1 216 ? -0.466 -12.660 9.397 1.00 97.06 216 ASP A C 1
ATOM 1664 O O . ASP A 1 216 ? -0.454 -13.180 8.283 1.00 97.06 216 ASP A O 1
ATOM 1668 N N . ASP A 1 217 ? -1.472 -11.881 9.808 1.00 97.12 217 ASP A N 1
ATOM 1669 C CA . ASP A 1 217 ? -2.664 -11.581 9.006 1.00 97.12 217 ASP A CA 1
ATOM 1670 C C . ASP A 1 217 ? -2.306 -10.797 7.734 1.00 97.12 217 ASP A C 1
ATOM 1672 O O . ASP A 1 217 ? -2.787 -11.118 6.651 1.00 97.12 217 ASP A O 1
ATOM 1676 N N . VAL A 1 218 ? -1.421 -9.798 7.843 1.00 96.00 218 VAL A N 1
ATOM 1677 C CA . VAL A 1 218 ? -0.896 -9.033 6.699 1.00 96.00 218 VAL A CA 1
ATOM 1678 C C . VAL A 1 218 ? -0.140 -9.929 5.721 1.00 96.00 218 VAL A C 1
ATOM 1680 O O . VAL A 1 218 ? -0.276 -9.744 4.516 1.00 96.00 218 VAL A O 1
ATOM 1683 N N . ASN A 1 219 ? 0.650 -10.887 6.212 1.00 93.12 219 ASN A N 1
ATOM 1684 C CA . ASN A 1 219 ? 1.376 -11.837 5.363 1.00 93.12 219 ASN A CA 1
ATOM 1685 C C . ASN A 1 219 ? 0.461 -12.905 4.741 1.00 93.12 219 ASN A C 1
ATOM 1687 O O . ASN A 1 219 ? 0.889 -13.610 3.829 1.00 93.12 219 ASN A O 1
ATOM 1691 N N . GLY A 1 220 ? -0.767 -13.047 5.246 1.00 94.00 220 GLY A N 1
ATOM 1692 C CA . GLY A 1 220 ? -1.796 -13.925 4.694 1.00 94.00 220 GLY A CA 1
ATOM 1693 C C . GLY A 1 220 ? -2.668 -13.285 3.609 1.00 94.00 220 GLY A C 1
ATOM 1694 O O . GLY A 1 220 ? -3.509 -13.991 3.050 1.00 94.00 220 GLY A O 1
ATOM 1695 N N . LEU A 1 221 ? -2.501 -11.983 3.340 1.00 92.75 221 LEU A N 1
ATOM 1696 C CA . LEU A 1 221 ? -3.157 -11.271 2.237 1.00 92.75 221 LEU A CA 1
ATOM 1697 C C . LEU A 1 221 ? -2.533 -11.643 0.893 1.00 92.75 221 LEU A C 1
ATOM 1699 O O . LEU A 1 221 ? -3.331 -11.932 -0.025 1.00 92.75 221 LEU A O 1
#

Foldseek 3Di:
DVVQLEFQWEQDPNDIAWWLFLDKDFDWDDDVPHTDFAAFVRDWDWRPDQDDDPQWFKWFWDADPVRYTYTYTDDPVQWDQPQPDPPVPDPDDSGRGTGTTGNHDRDGRGMMTTTHGDDDPDFAKEKEFEDPPQFCPFKWKWKAQVVRRGIFTFPDPDRGITMTPRHHHAQGWIWIKMWGDPDPQWIWIFTHIDHHDHHYYHYTDIDTDHPVRSVVVVVVD

Radius of gyration: 19.81 Å; chains: 1; bounding box: 50×40×60 Å

pLDDT: mean 83.03, std 17.67, range [36.94, 98.56]